Protein AF-K2DQL7-F1 (afdb_monomer)

pLDDT: mean 70.66, std 16.25, range [29.78, 94.75]

Sequence (234 aa):
MKMKMPSIEEETTFYYLHVLKKIKKLLDLGYEEGKPINYAVYLYPQLKDWWIPDAVSEQRILQNFITKGVITEVAERTDFQIGVDAVGKPTSAGVYYYLVINRDKFLNFLTKYKVLAEKHRLSEETGNTLIFHKDGTIVYFSPTGEKHSAKLSLQRNAYKMLDYMVSSDREGIFKFSELGGVLNKPREHAQDSSNERRVRDTIQGIKKALNYSGDDLFVVDKGFGIKCDIHIIR

Foldseek 3Di:
DPDDDDDPVLVLLLLLLLLLVVVVVQVVVPDDAQFWDWDKFWQADDDPDSVDADCSGSVNSVVVCCVVVQKPFDDDKDKDFADADPVGHGPIIIIITGIRGPVVSSVVSNVVSVVVNVVLDDDDPAAFEWEAELQQKIWGQHSSRDTFIARDDCLALLNQLLVCVVVVPDDWFDFLVRSLVSGDADDPPPPDRGSQVSVVVSLVVVCVRRVHDDDQFAFDRGGTGGNGHYDYDD

Structure (mmCIF, N/CA/C/O backbone):
data_AF-K2DQL7-F1
#
_entry.id   AF-K2DQL7-F1
#
loop_
_atom_site.group_PDB
_atom_site.id
_atom_site.type_symbol
_atom_site.label_atom_id
_atom_site.label_alt_id
_atom_site.label_comp_id
_atom_site.label_asym_id
_atom_site.label_entity_id
_atom_site.label_seq_id
_atom_site.pdbx_PDB_ins_code
_atom_site.Cartn_x
_atom_site.Cartn_y
_atom_site.Cartn_z
_atom_site.occupancy
_atom_site.B_iso_or_equiv
_atom_site.auth_seq_id
_atom_site.auth_comp_id
_atom_site.auth_asym_id
_atom_site.auth_atom_id
_atom_site.pdbx_PDB_model_num
ATOM 1 N N . MET A 1 1 ? 15.349 26.295 -0.818 1.00 38.38 1 MET A N 1
ATOM 2 C CA . MET A 1 1 ? 14.929 25.897 0.545 1.00 38.38 1 MET A CA 1
ATOM 3 C C . MET A 1 1 ? 15.491 24.517 0.835 1.00 38.38 1 MET A C 1
ATOM 5 O O . MET A 1 1 ? 15.258 23.624 0.034 1.00 38.38 1 MET A O 1
ATOM 9 N N . LYS A 1 2 ? 16.260 24.336 1.917 1.00 29.78 2 LYS A N 1
ATOM 10 C CA . LYS A 1 2 ? 16.617 22.987 2.383 1.00 29.78 2 LYS A CA 1
ATOM 11 C C . LYS A 1 2 ? 15.352 22.370 2.977 1.00 29.78 2 LYS A C 1
ATOM 13 O O . LYS A 1 2 ? 14.817 22.929 3.931 1.00 29.78 2 LYS A O 1
ATOM 18 N N . MET A 1 3 ? 14.848 21.291 2.379 1.00 40.03 3 MET A N 1
ATOM 19 C CA . MET A 1 3 ? 13.736 20.542 2.963 1.00 40.03 3 MET A CA 1
ATOM 20 C C . MET A 1 3 ? 14.208 19.958 4.293 1.00 40.03 3 MET A C 1
ATOM 22 O O . MET A 1 3 ? 15.273 19.344 4.368 1.00 40.03 3 MET A O 1
ATOM 26 N N . LYS A 1 4 ? 13.450 20.227 5.353 1.00 43.81 4 LYS A N 1
ATOM 27 C CA . LYS A 1 4 ? 13.687 19.651 6.672 1.00 43.81 4 LYS A CA 1
ATOM 28 C C . LYS A 1 4 ? 13.207 18.203 6.607 1.00 43.81 4 LYS A C 1
ATOM 30 O O . LYS A 1 4 ? 12.089 17.976 6.159 1.00 43.81 4 LYS A O 1
ATOM 35 N N . MET A 1 5 ? 14.051 17.247 6.997 1.00 43.38 5 MET A N 1
ATOM 36 C CA . MET A 1 5 ? 13.611 15.854 7.087 1.00 43.38 5 MET A CA 1
ATOM 37 C C . MET A 1 5 ? 12.444 15.756 8.081 1.00 43.38 5 MET A C 1
ATOM 39 O O . MET A 1 5 ? 12.518 16.400 9.138 1.00 43.38 5 MET A O 1
ATOM 43 N N . PRO A 1 6 ? 11.387 14.996 7.749 1.00 53.56 6 PRO A N 1
ATOM 44 C CA . PRO A 1 6 ? 10.260 14.797 8.644 1.00 53.56 6 PRO A CA 1
ATOM 45 C C . PRO A 1 6 ? 10.720 14.111 9.930 1.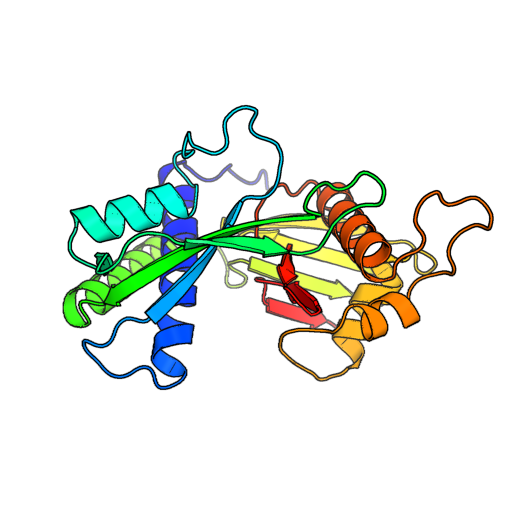00 53.56 6 PRO A C 1
ATOM 47 O O . PRO A 1 6 ? 11.703 13.367 9.961 1.00 53.56 6 PRO A O 1
ATOM 50 N N . SER A 1 7 ? 10.021 14.397 11.023 1.00 65.94 7 SER A N 1
ATOM 51 C CA . SER A 1 7 ? 10.286 13.709 12.292 1.00 65.94 7 SER A CA 1
ATOM 52 C C . SER A 1 7 ? 9.787 12.256 12.248 1.00 65.94 7 SER A C 1
ATOM 54 O O . SER A 1 7 ? 8.855 11.940 11.513 1.00 65.94 7 SER A O 1
ATOM 56 N N . ILE A 1 8 ? 10.339 11.374 13.091 1.00 65.19 8 ILE A N 1
ATOM 57 C CA . ILE A 1 8 ? 9.867 9.978 13.228 1.00 65.19 8 ILE A CA 1
ATOM 58 C C . ILE A 1 8 ? 8.360 9.925 13.557 1.00 65.19 8 ILE A C 1
ATOM 60 O O . ILE A 1 8 ? 7.639 9.040 13.098 1.00 65.19 8 ILE A O 1
ATOM 64 N N . GLU A 1 9 ? 7.862 10.885 14.341 1.00 69.19 9 GLU A N 1
ATOM 65 C CA . GLU A 1 9 ? 6.444 10.994 14.711 1.00 69.19 9 GLU A CA 1
ATOM 66 C C . GLU A 1 9 ? 5.551 11.348 13.510 1.00 69.19 9 GLU A C 1
ATOM 68 O O . GLU A 1 9 ? 4.469 10.783 13.330 1.00 69.19 9 GLU A O 1
ATOM 73 N N . GLU A 1 10 ? 6.031 12.252 12.661 1.00 64.00 10 GLU A N 1
ATOM 74 C CA . GLU A 1 10 ? 5.371 12.657 11.422 1.00 64.00 10 GLU A CA 1
ATOM 75 C C . GLU A 1 10 ? 5.324 11.497 10.422 1.00 64.00 10 GLU A C 1
ATOM 77 O O . GLU A 1 10 ? 4.253 11.151 9.924 1.00 64.00 10 GLU A O 1
ATOM 82 N N . GLU A 1 11 ? 6.451 10.816 10.217 1.00 60.91 11 GLU A N 1
ATOM 83 C CA . GLU A 1 11 ? 6.538 9.624 9.375 1.00 60.91 11 GLU A CA 1
ATOM 84 C C . GLU A 1 11 ? 5.572 8.525 9.849 1.00 60.91 11 GLU A C 1
ATOM 86 O O . GLU A 1 11 ? 4.759 8.009 9.076 1.00 60.91 11 GLU A O 1
ATOM 91 N N . THR A 1 12 ? 5.569 8.243 11.154 1.00 72.00 12 THR A N 1
ATOM 92 C CA . THR A 1 12 ? 4.648 7.277 11.766 1.00 72.00 12 THR A CA 1
ATOM 93 C C . THR A 1 12 ? 3.183 7.665 11.533 1.00 72.00 12 THR A C 1
ATOM 95 O O . THR A 1 12 ? 2.349 6.805 11.250 1.00 72.00 12 THR A O 1
ATOM 98 N N . THR A 1 13 ? 2.844 8.954 11.609 1.00 76.44 13 THR A N 1
ATOM 99 C CA . THR A 1 13 ? 1.469 9.440 11.409 1.00 76.44 13 THR A CA 1
ATOM 100 C C . THR A 1 13 ? 0.943 9.110 10.015 1.00 76.44 13 THR A C 1
ATOM 102 O O . THR A 1 13 ? -0.184 8.618 9.881 1.00 76.44 13 THR A O 1
ATOM 105 N N . PHE A 1 14 ? 1.753 9.328 8.980 1.00 71.00 14 PHE A N 1
ATOM 106 C CA . PHE A 1 14 ? 1.349 9.068 7.601 1.00 71.00 14 PHE A CA 1
ATOM 107 C C . PHE A 1 14 ? 1.198 7.574 7.298 1.00 71.00 14 PHE A C 1
ATOM 109 O O . PHE A 1 14 ? 0.227 7.191 6.639 1.00 71.00 14 PHE A O 1
ATOM 116 N N . TYR A 1 15 ? 2.064 6.714 7.845 1.00 74.44 15 TYR A N 1
ATOM 117 C CA . TYR A 1 15 ? 1.897 5.262 7.723 1.00 74.44 15 TYR A CA 1
ATOM 118 C C . TYR A 1 15 ? 0.609 4.766 8.395 1.00 74.44 15 TYR A C 1
ATOM 120 O O . TYR A 1 15 ? -0.140 3.983 7.808 1.00 74.44 15 TYR A O 1
ATOM 128 N N . TYR A 1 16 ? 0.287 5.267 9.592 1.00 83.50 16 TYR A N 1
ATOM 129 C CA . TYR A 1 16 ? -0.972 4.928 10.266 1.00 83.50 16 TYR A CA 1
ATOM 130 C C . TYR A 1 16 ? -2.178 5.367 9.435 1.00 83.50 16 TYR A C 1
ATOM 132 O O . TYR A 1 16 ? -3.121 4.594 9.250 1.00 83.50 16 TYR A O 1
ATOM 140 N N . LEU A 1 17 ? -2.142 6.587 8.892 1.00 81.44 17 LEU A N 1
ATOM 141 C CA . LEU A 1 17 ? -3.206 7.098 8.036 1.00 81.44 17 LEU A CA 1
ATOM 142 C C . LEU A 1 17 ? -3.368 6.261 6.757 1.00 81.44 17 LEU A C 1
ATOM 144 O O . LEU A 1 17 ? -4.502 6.008 6.350 1.00 81.44 17 LEU A O 1
ATOM 148 N N . HIS A 1 18 ? -2.274 5.797 6.147 1.00 78.69 18 HIS A N 1
ATOM 149 C CA . HIS A 1 18 ? -2.312 4.910 4.982 1.00 78.69 18 HIS A CA 1
ATOM 150 C C . HIS A 1 18 ? -3.061 3.604 5.283 1.00 78.69 18 HIS A C 1
ATOM 152 O O . HIS A 1 18 ? -4.015 3.261 4.579 1.00 78.69 18 HIS A O 1
ATOM 158 N N . VAL A 1 19 ? -2.683 2.898 6.356 1.00 81.88 19 VAL A N 1
ATOM 159 C CA . VAL A 1 19 ? -3.339 1.638 6.750 1.00 81.88 19 VAL A CA 1
ATOM 160 C C . VAL A 1 19 ? -4.822 1.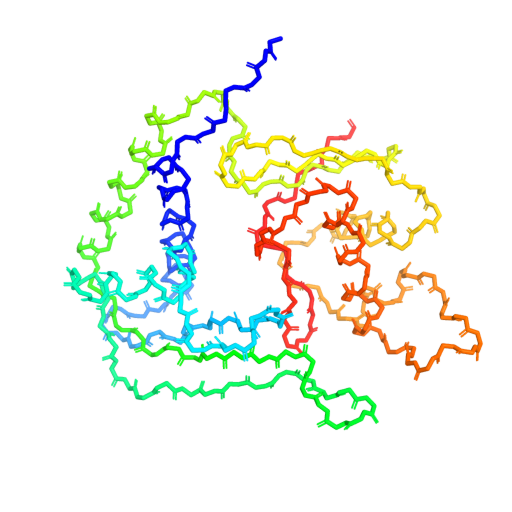873 7.057 1.00 81.88 19 VAL A C 1
ATOM 162 O O . VAL A 1 19 ? -5.681 1.125 6.588 1.00 81.88 19 VAL A O 1
ATOM 165 N N . LEU A 1 20 ? -5.155 2.963 7.760 1.00 85.62 20 LEU A N 1
ATOM 166 C CA . LEU A 1 20 ? -6.545 3.332 8.050 1.00 85.62 20 LEU A CA 1
ATOM 167 C C . LEU A 1 20 ? -7.348 3.627 6.770 1.00 85.62 20 LEU A C 1
ATOM 169 O O . LEU A 1 20 ? -8.489 3.183 6.654 1.00 85.62 20 LEU A O 1
ATOM 173 N N . LYS A 1 21 ? -6.770 4.320 5.778 1.00 82.19 21 LYS A N 1
ATOM 174 C CA . LYS A 1 21 ? -7.410 4.547 4.468 1.00 82.19 21 LYS A CA 1
ATOM 175 C C . LYS A 1 21 ? -7.649 3.231 3.717 1.00 82.19 21 LYS A C 1
ATOM 177 O O . LYS A 1 21 ? -8.732 3.048 3.162 1.00 82.19 21 LYS A O 1
ATOM 182 N N . LYS A 1 22 ? -6.688 2.297 3.738 1.00 81.94 22 LYS A N 1
ATOM 183 C CA . LYS A 1 22 ? -6.832 0.967 3.117 1.00 81.94 22 LYS A CA 1
ATOM 184 C C . LYS A 1 22 ? -7.976 0.170 3.754 1.00 81.94 22 LYS A C 1
ATOM 186 O O . LYS A 1 22 ? -8.812 -0.364 3.029 1.00 81.94 22 LYS A O 1
ATOM 191 N N . ILE A 1 23 ? -8.068 0.152 5.086 1.00 84.69 23 ILE A N 1
ATOM 192 C CA . ILE A 1 23 ? -9.189 -0.475 5.809 1.00 84.69 23 ILE A CA 1
ATOM 193 C C . ILE A 1 23 ? -10.513 0.221 5.466 1.00 84.69 23 ILE A C 1
ATOM 195 O O . ILE A 1 23 ? -11.502 -0.455 5.191 1.00 84.69 23 ILE A O 1
ATOM 199 N N . LYS A 1 24 ? -10.544 1.560 5.412 1.00 85.44 24 LYS A N 1
ATOM 200 C CA . LYS A 1 24 ? -11.759 2.300 5.045 1.00 85.44 24 LYS A CA 1
ATOM 201 C C . LYS A 1 24 ? -12.246 1.940 3.641 1.00 85.44 24 LYS A C 1
ATOM 203 O O . LYS A 1 24 ? -13.434 1.698 3.47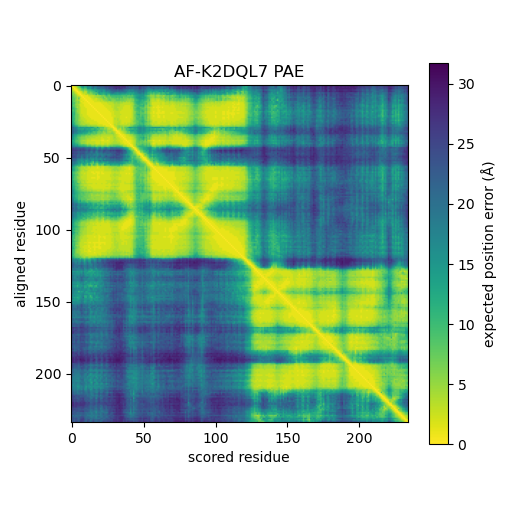5 1.00 85.44 24 LYS A O 1
ATOM 208 N N . LYS A 1 25 ? -11.344 1.839 2.662 1.00 79.56 25 LYS A N 1
ATOM 209 C CA . LYS A 1 25 ? -11.698 1.417 1.301 1.00 79.56 25 LYS A CA 1
ATOM 210 C C . LYS A 1 25 ? -12.345 0.032 1.287 1.00 79.56 25 LYS A C 1
ATOM 212 O O . LYS A 1 25 ? -13.298 -0.167 0.549 1.00 79.56 25 LYS A O 1
ATOM 217 N N . LEU A 1 26 ? -11.859 -0.903 2.108 1.00 77.25 26 LEU A N 1
ATOM 218 C CA . LEU A 1 26 ? -12.509 -2.205 2.260 1.00 77.25 26 LEU A CA 1
ATOM 219 C C . LEU A 1 26 ? -13.918 -2.043 2.836 1.00 77.25 26 LEU A C 1
ATOM 221 O O . LEU A 1 26 ? -14.854 -2.525 2.222 1.00 77.25 26 LEU A O 1
ATOM 225 N N . LEU A 1 27 ? -14.103 -1.300 3.929 1.00 81.19 27 LEU A N 1
ATOM 226 C CA . LEU A 1 27 ? -15.438 -1.058 4.500 1.00 81.19 27 LEU A CA 1
ATOM 227 C C . LEU A 1 27 ? -16.411 -0.410 3.498 1.00 81.19 27 LEU A C 1
ATOM 229 O O . LEU A 1 27 ? -17.574 -0.801 3.428 1.00 81.19 27 LEU A O 1
ATOM 233 N N . ASP A 1 28 ? -15.928 0.532 2.686 1.00 80.06 28 ASP A N 1
ATOM 234 C CA . ASP A 1 28 ? -16.732 1.238 1.680 1.00 80.06 28 ASP A CA 1
ATOM 235 C C . ASP A 1 28 ? -17.153 0.333 0.503 1.00 80.06 28 ASP A C 1
ATOM 237 O O . ASP A 1 28 ? -18.144 0.621 -0.162 1.00 80.06 28 ASP A O 1
ATOM 241 N N . LEU A 1 29 ? -16.467 -0.797 0.278 1.00 77.62 29 LEU A N 1
ATOM 242 C CA . LEU A 1 29 ? -16.848 -1.818 -0.713 1.00 77.62 29 LEU A CA 1
ATOM 243 C C . LEU A 1 29 ? -18.006 -2.725 -0.251 1.00 77.62 29 LEU A C 1
ATOM 245 O O . LEU A 1 29 ? -18.308 -3.715 -0.915 1.00 77.62 29 LEU A O 1
ATOM 249 N N . GLY A 1 30 ? -18.669 -2.393 0.860 1.00 64.19 30 GLY A N 1
ATOM 250 C CA . GLY A 1 30 ? -19.896 -3.063 1.297 1.00 64.19 30 GLY A CA 1
ATOM 251 C C . GLY A 1 30 ? -19.680 -4.224 2.266 1.00 64.19 30 GLY A C 1
ATOM 252 O O . GLY A 1 30 ? -20.529 -5.108 2.350 1.00 64.19 30 GLY A O 1
ATOM 253 N N . TYR A 1 31 ? -18.569 -4.239 3.008 1.00 70.12 31 TYR A N 1
ATOM 254 C CA . TYR A 1 31 ? -18.411 -5.192 4.108 1.00 70.12 31 TYR A CA 1
ATOM 255 C C . TYR A 1 31 ? -19.353 -4.811 5.252 1.00 70.12 31 TYR A C 1
ATOM 257 O O . TYR A 1 31 ? -19.365 -3.670 5.715 1.00 70.12 31 TYR A O 1
ATOM 265 N N . GLU A 1 32 ? -20.154 -5.777 5.694 1.00 72.81 32 GLU A N 1
ATOM 266 C CA . GLU A 1 32 ? -21.117 -5.568 6.771 1.00 72.81 32 GLU A CA 1
ATOM 267 C C . GLU A 1 32 ? -20.425 -5.333 8.116 1.00 72.81 32 GLU A C 1
ATOM 269 O O . GLU A 1 32 ? -19.385 -5.917 8.435 1.00 72.81 32 GLU A O 1
ATOM 274 N N . GLU A 1 33 ? -21.043 -4.486 8.932 1.00 70.62 33 GLU A N 1
ATOM 275 C CA . GLU A 1 33 ? -20.562 -4.181 10.271 1.00 70.62 33 GLU A CA 1
ATOM 276 C C . GLU A 1 33 ? -20.514 -5.438 11.150 1.00 70.62 33 GLU A C 1
ATOM 278 O O . GLU A 1 33 ? -21.408 -6.281 11.119 1.00 70.62 33 GLU A O 1
ATOM 283 N N . GLY A 1 34 ? -19.433 -5.584 11.919 1.00 72.38 34 GLY A N 1
ATOM 284 C CA . GLY A 1 34 ? -19.215 -6.749 12.777 1.00 72.38 34 GLY A CA 1
ATOM 285 C C . GLY A 1 34 ? -18.798 -8.024 12.038 1.00 72.38 34 GLY A C 1
ATOM 286 O O . GLY A 1 34 ? -18.415 -8.989 12.700 1.00 72.38 34 GLY A O 1
ATOM 287 N N . LYS A 1 35 ? -18.807 -8.048 10.696 1.00 85.00 35 LYS A N 1
ATOM 288 C CA . LYS A 1 35 ? -18.295 -9.193 9.936 1.00 85.00 35 LYS A CA 1
ATOM 289 C C . LYS A 1 35 ? -16.775 -9.117 9.757 1.00 85.00 35 LYS A C 1
ATOM 291 O O . LYS A 1 35 ? -16.220 -8.022 9.633 1.00 85.00 35 LYS A O 1
ATOM 296 N N . PRO A 1 36 ? -16.088 -10.272 9.723 1.00 88.25 36 PRO A N 1
ATOM 297 C CA . PRO A 1 36 ? -14.662 -10.307 9.447 1.00 88.25 36 PRO A CA 1
ATOM 298 C C . PRO A 1 36 ? -14.373 -9.828 8.021 1.00 88.25 36 PRO A C 1
ATOM 300 O O . PRO A 1 36 ? -14.998 -10.286 7.063 1.00 88.25 36 PRO A O 1
ATOM 303 N N . ILE A 1 37 ? -13.390 -8.945 7.875 1.00 88.12 37 ILE A N 1
ATOM 304 C CA . ILE A 1 37 ? -12.795 -8.582 6.591 1.00 88.12 37 ILE A CA 1
ATOM 305 C C . ILE A 1 37 ? -11.515 -9.385 6.389 1.00 88.12 37 ILE A C 1
ATOM 307 O O . ILE A 1 37 ? -10.759 -9.612 7.338 1.00 88.12 37 ILE A O 1
ATOM 311 N N . ASN A 1 38 ? -11.259 -9.784 5.145 1.00 85.19 38 ASN A N 1
ATOM 312 C CA . ASN A 1 38 ? -9.994 -10.402 4.786 1.00 85.19 38 ASN A CA 1
ATOM 313 C C . ASN A 1 38 ? -8.990 -9.315 4.381 1.00 85.19 38 ASN A C 1
ATOM 315 O O . ASN A 1 38 ? -9.162 -8.630 3.370 1.00 85.19 38 ASN A O 1
ATOM 319 N N . TYR A 1 39 ? -7.960 -9.130 5.199 1.00 85.00 39 TYR A N 1
ATOM 320 C CA . TYR A 1 39 ? -6.973 -8.077 5.042 1.00 85.00 39 TYR A CA 1
ATOM 321 C C . TYR A 1 39 ? -5.609 -8.669 4.685 1.00 85.00 39 TYR A C 1
ATOM 323 O O . TYR A 1 39 ? -4.932 -9.275 5.513 1.00 85.00 39 TYR A O 1
ATOM 331 N N . ALA A 1 40 ? -5.190 -8.475 3.436 1.00 79.19 40 ALA A N 1
ATOM 332 C CA . ALA A 1 40 ? -3.905 -8.962 2.947 1.00 79.19 40 ALA A CA 1
ATOM 333 C C . ALA A 1 40 ? -2.749 -8.052 3.385 1.00 79.19 40 ALA A C 1
ATOM 335 O O . ALA A 1 40 ? -2.718 -6.866 3.020 1.00 79.19 40 ALA A O 1
ATOM 336 N N . VAL A 1 41 ? -1.767 -8.631 4.078 1.00 77.31 41 VAL A N 1
ATOM 337 C CA . VAL A 1 41 ? -0.445 -8.041 4.310 1.00 77.31 41 VAL A CA 1
ATOM 338 C C . VAL A 1 41 ? 0.574 -8.791 3.464 1.00 77.31 41 VAL A C 1
ATOM 340 O O . VAL A 1 41 ? 0.720 -10.002 3.583 1.00 77.31 41 VAL A O 1
ATOM 343 N N . TYR A 1 42 ? 1.279 -8.079 2.594 1.00 69.75 42 TYR A N 1
ATOM 344 C CA . TYR A 1 42 ? 2.295 -8.676 1.732 1.00 69.75 42 TYR A CA 1
ATOM 345 C C . TYR A 1 42 ? 3.645 -8.669 2.452 1.00 69.75 42 TYR A C 1
ATOM 347 O O . TYR A 1 42 ? 4.052 -7.650 3.003 1.00 69.75 42 TYR A O 1
ATOM 355 N N . LEU A 1 43 ? 4.335 -9.806 2.429 1.00 60.97 43 LEU A N 1
ATOM 356 C CA . LEU A 1 43 ? 5.668 -10.007 2.987 1.00 60.97 43 LEU A CA 1
ATOM 357 C C . LEU A 1 43 ? 6.652 -10.085 1.809 1.00 60.97 43 LEU A C 1
ATOM 359 O O . LEU A 1 43 ? 6.824 -11.145 1.208 1.00 60.97 43 LEU A O 1
ATOM 363 N N . TYR A 1 44 ? 7.246 -8.959 1.403 1.00 50.03 44 TYR A N 1
ATOM 364 C CA . TYR A 1 44 ? 8.212 -8.931 0.290 1.00 50.03 44 TYR A CA 1
ATOM 365 C C . TYR A 1 44 ? 9.673 -8.969 0.798 1.00 50.03 44 TYR A C 1
ATOM 367 O O . TYR A 1 44 ? 9.945 -8.545 1.923 1.00 50.03 44 TYR A O 1
ATOM 375 N N . PRO A 1 45 ? 10.631 -9.524 0.026 1.00 42.34 45 PRO A N 1
ATOM 376 C CA . PRO A 1 45 ? 11.829 -10.146 0.565 1.00 42.34 45 PRO A CA 1
ATOM 377 C C . PRO A 1 45 ? 12.989 -9.153 0.659 1.00 42.34 45 PRO A C 1
ATOM 379 O O . PRO A 1 45 ? 13.563 -8.840 -0.374 1.00 42.34 45 PRO A O 1
ATOM 382 N N . GLN A 1 46 ? 13.366 -8.707 1.866 1.00 40.19 46 GLN A N 1
ATOM 383 C CA . GLN A 1 46 ? 14.745 -8.285 2.225 1.00 40.19 46 GLN A CA 1
ATOM 384 C C . GLN A 1 46 ? 15.060 -8.334 3.738 1.00 40.19 46 GLN A C 1
ATOM 386 O O . GLN A 1 46 ? 16.136 -7.903 4.144 1.00 40.19 46 GLN A O 1
ATOM 391 N N . LEU A 1 47 ? 14.204 -8.904 4.591 1.00 36.03 47 LEU A N 1
ATOM 392 C CA . LEU A 1 47 ? 14.602 -9.219 5.965 1.00 36.03 47 LEU A CA 1
ATOM 393 C C . LEU A 1 47 ? 14.927 -10.705 6.062 1.00 36.03 47 LEU A C 1
ATOM 395 O O . LEU A 1 47 ? 14.132 -11.555 5.669 1.00 36.03 47 LEU A O 1
ATOM 399 N N . LYS A 1 48 ? 16.123 -11.000 6.581 1.00 39.19 48 LYS A N 1
ATOM 400 C CA . LYS A 1 48 ? 16.616 -12.362 6.842 1.00 39.19 48 LYS A CA 1
ATOM 401 C C . LYS A 1 48 ? 15.653 -13.146 7.753 1.00 39.19 48 LYS A C 1
ATOM 403 O O . LYS A 1 48 ? 15.593 -14.362 7.638 1.00 39.19 48 LYS A O 1
ATOM 408 N N . ASP A 1 49 ? 14.857 -12.417 8.545 1.00 45.69 49 ASP A N 1
ATOM 409 C CA . ASP A 1 49 ? 13.795 -12.907 9.420 1.00 45.69 49 ASP A CA 1
ATOM 410 C C . ASP A 1 49 ? 12.487 -12.113 9.206 1.00 45.69 49 ASP A C 1
ATOM 412 O O . ASP A 1 49 ? 12.192 -11.132 9.885 1.00 45.69 49 ASP A O 1
ATOM 416 N N . TRP A 1 50 ? 11.674 -12.577 8.259 1.00 46.72 50 TRP A N 1
ATOM 417 C CA . TRP A 1 50 ? 10.277 -12.197 7.970 1.00 46.72 50 TRP A CA 1
ATOM 418 C C . TRP A 1 50 ? 9.299 -12.053 9.159 1.00 46.72 50 TRP A C 1
ATOM 420 O O . TRP A 1 50 ? 8.223 -11.482 8.985 1.00 46.72 50 TRP A O 1
ATOM 430 N N . TRP A 1 51 ? 9.653 -12.527 10.358 1.00 45.03 51 TRP A N 1
ATOM 431 C CA . TRP A 1 51 ? 8.818 -12.450 11.565 1.00 45.03 51 TRP A CA 1
ATOM 432 C C . TRP A 1 51 ? 9.149 -11.267 12.480 1.00 45.03 51 TRP A C 1
ATOM 434 O O . TRP A 1 51 ? 8.485 -11.105 13.502 1.00 45.03 51 TRP A O 1
ATOM 444 N N . ILE A 1 52 ? 10.155 -10.449 12.149 1.00 45.09 52 ILE A N 1
ATOM 445 C CA . ILE A 1 52 ? 10.555 -9.288 12.954 1.00 45.09 52 ILE A CA 1
ATOM 446 C C . ILE A 1 52 ? 9.918 -8.026 12.349 1.00 45.09 52 ILE A C 1
ATOM 448 O O . ILE A 1 52 ? 10.389 -7.542 11.319 1.00 45.09 52 ILE A O 1
ATOM 452 N N . PRO A 1 53 ? 8.844 -7.473 12.945 1.00 47.34 53 PRO A N 1
ATOM 453 C CA . PRO A 1 53 ? 8.165 -6.304 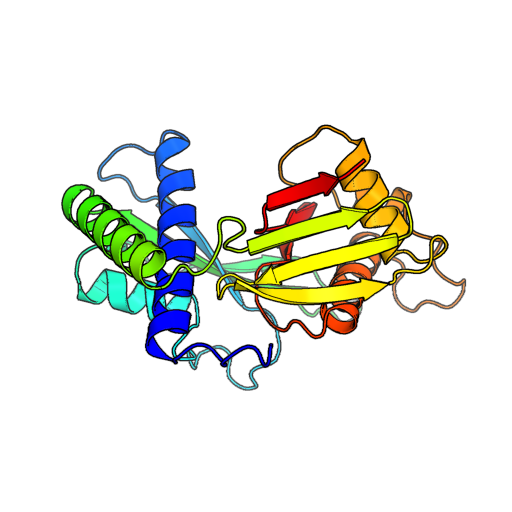12.403 1.00 47.34 53 PRO A CA 1
ATOM 454 C C . PRO A 1 53 ? 8.987 -5.045 12.698 1.00 47.34 53 PRO A C 1
ATOM 456 O O . PRO A 1 53 ? 9.229 -4.732 13.866 1.00 47.34 53 PRO A O 1
ATOM 459 N N . ASP A 1 54 ? 9.364 -4.296 11.661 1.00 52.22 54 ASP A N 1
ATOM 460 C CA . ASP A 1 54 ? 9.886 -2.933 11.814 1.00 52.22 54 ASP A CA 1
ATOM 461 C C . ASP A 1 54 ? 8.795 -1.998 12.385 1.00 52.22 54 ASP A C 1
ATOM 463 O O . ASP A 1 54 ? 7.596 -2.281 12.270 1.00 52.22 54 ASP A O 1
ATOM 467 N N . ALA A 1 55 ? 9.185 -0.886 13.012 1.00 49.38 55 ALA A N 1
ATOM 468 C CA . ALA A 1 55 ? 8.292 0.051 13.696 1.00 49.38 55 ALA A CA 1
ATOM 469 C C . ALA A 1 55 ? 7.164 0.588 12.793 1.00 49.38 55 ALA A C 1
ATOM 471 O O . ALA A 1 55 ? 6.055 0.823 13.279 1.00 49.38 55 ALA A O 1
ATOM 472 N N . VAL A 1 56 ? 7.440 0.726 11.491 1.00 55.06 56 VAL A N 1
ATOM 473 C CA . VAL A 1 56 ? 6.511 1.218 10.457 1.00 55.06 56 VAL A CA 1
ATOM 474 C C . VAL A 1 56 ? 5.916 0.111 9.580 1.00 55.06 56 VAL A C 1
ATOM 476 O O . VAL A 1 56 ? 5.136 0.396 8.676 1.00 55.06 56 VAL A O 1
ATOM 479 N N . SER A 1 57 ? 6.234 -1.158 9.854 1.00 72.25 57 SER A N 1
ATOM 480 C CA . SER A 1 57 ? 5.657 -2.280 9.109 1.00 72.25 57 SER A CA 1
ATOM 481 C C . SER A 1 57 ? 4.138 -2.349 9.289 1.00 72.25 57 SER A C 1
ATOM 483 O O . SER A 1 57 ? 3.602 -2.098 10.375 1.00 72.25 57 SER A O 1
ATOM 485 N N . GLU A 1 58 ? 3.429 -2.745 8.230 1.00 78.06 58 GLU A N 1
ATOM 486 C CA . GLU A 1 58 ? 1.968 -2.876 8.245 1.00 78.06 58 GLU A CA 1
ATOM 487 C C . GLU A 1 58 ? 1.516 -3.827 9.376 1.00 78.06 58 GLU A C 1
ATOM 489 O O . GLU A 1 58 ? 0.555 -3.539 10.087 1.00 78.06 58 GLU A O 1
ATOM 494 N N . GLN A 1 59 ? 2.289 -4.885 9.652 1.00 80.81 59 GLN A N 1
ATOM 495 C CA . GLN A 1 59 ? 2.087 -5.820 10.764 1.00 80.81 59 GLN A CA 1
ATOM 496 C C . GLN A 1 59 ? 2.144 -5.128 12.132 1.00 80.81 59 GLN A C 1
ATOM 498 O O . GLN A 1 59 ? 1.290 -5.374 12.986 1.00 80.81 59 GLN A O 1
ATOM 503 N N . ARG A 1 60 ? 3.136 -4.256 12.368 1.00 80.62 60 ARG A N 1
ATOM 504 C CA . ARG A 1 60 ? 3.288 -3.537 13.644 1.00 80.62 60 ARG A CA 1
ATOM 505 C C . ARG A 1 60 ? 2.151 -2.543 13.862 1.00 80.62 60 ARG A C 1
ATOM 507 O O . ARG A 1 60 ? 1.650 -2.420 14.981 1.00 80.62 60 ARG A O 1
ATOM 514 N N . ILE A 1 61 ? 1.730 -1.864 12.797 1.00 86.00 61 ILE A N 1
ATOM 515 C CA . ILE A 1 61 ? 0.608 -0.920 12.827 1.00 86.00 61 ILE A CA 1
ATOM 516 C C . ILE A 1 61 ? -0.694 -1.658 13.146 1.00 86.00 61 ILE A C 1
ATOM 518 O O . ILE A 1 61 ? -1.418 -1.253 14.058 1.00 86.00 61 ILE A O 1
ATOM 522 N N . LEU A 1 62 ? -0.958 -2.783 12.472 1.00 88.94 62 LEU A N 1
ATOM 523 C CA . LEU A 1 62 ? -2.114 -3.631 12.770 1.00 88.94 62 LEU A CA 1
ATOM 524 C C . LEU A 1 62 ? -2.078 -4.141 14.213 1.00 88.94 62 LEU A C 1
ATOM 526 O O . LEU A 1 62 ? -3.088 -4.062 14.907 1.00 88.94 62 LEU A O 1
ATOM 530 N N . GLN A 1 63 ? -0.918 -4.575 14.715 1.00 88.38 63 GLN A N 1
ATOM 531 C CA . GLN A 1 63 ? -0.785 -4.990 16.112 1.00 88.38 63 GLN A CA 1
ATOM 532 C C . GLN A 1 63 ? -1.123 -3.852 17.086 1.00 88.38 63 GLN A C 1
ATOM 534 O O . GLN A 1 63 ? -1.764 -4.093 18.108 1.00 88.38 63 GLN A O 1
ATOM 539 N N . ASN A 1 64 ? -0.746 -2.606 16.779 1.00 90.25 64 ASN A N 1
ATOM 540 C CA . ASN A 1 64 ? -1.155 -1.456 17.587 1.00 90.25 64 ASN A CA 1
ATOM 541 C C . ASN A 1 64 ? -2.678 -1.262 17.540 1.00 90.25 64 ASN A C 1
ATOM 543 O O . ASN A 1 64 ? -3.310 -1.107 18.584 1.00 90.25 64 ASN A O 1
ATOM 547 N N . PHE A 1 65 ? -3.293 -1.349 16.359 1.00 94.44 65 PHE A N 1
ATOM 548 C CA . PHE A 1 65 ? -4.750 -1.280 16.230 1.00 94.44 65 PHE A CA 1
ATOM 549 C C . PHE A 1 65 ? -5.464 -2.375 17.029 1.00 94.44 65 PHE A C 1
ATOM 551 O O . PHE A 1 65 ? -6.470 -2.071 17.674 1.00 94.44 65 PHE A O 1
ATOM 558 N N . ILE A 1 66 ? -4.921 -3.598 17.063 1.00 92.88 66 ILE A N 1
ATOM 559 C CA . ILE A 1 66 ? -5.420 -4.699 17.902 1.00 92.88 66 ILE A CA 1
ATOM 560 C C . ILE A 1 66 ? -5.320 -4.320 19.383 1.00 92.88 66 ILE A C 1
ATOM 562 O O . ILE A 1 66 ? -6.323 -4.323 20.092 1.00 92.88 66 ILE A O 1
ATOM 566 N N . THR A 1 67 ? -4.140 -3.902 19.848 1.00 93.56 67 THR A N 1
ATOM 567 C CA . THR A 1 67 ? -3.910 -3.515 21.252 1.00 93.56 67 THR A CA 1
ATOM 568 C C . THR A 1 67 ? -4.797 -2.346 21.696 1.00 93.56 67 THR A C 1
ATOM 570 O O . THR A 1 67 ? -5.184 -2.254 22.859 1.00 93.56 67 THR A O 1
ATOM 573 N N . LYS A 1 68 ? -5.149 -1.435 20.783 1.00 93.44 68 LYS A N 1
ATOM 574 C CA . LYS A 1 68 ? -6.055 -0.302 21.047 1.00 93.44 68 LYS A CA 1
ATOM 575 C C . LYS A 1 68 ? -7.539 -0.669 20.896 1.00 93.44 68 LYS A C 1
ATOM 577 O O . LYS A 1 68 ? -8.414 0.152 21.187 1.00 93.44 68 LYS A O 1
ATOM 582 N N . GLY A 1 69 ? -7.837 -1.894 20.466 1.00 94.31 69 GLY A N 1
ATOM 583 C CA . GLY A 1 69 ? -9.186 -2.394 20.217 1.00 94.31 69 GLY A CA 1
ATOM 584 C C . GLY A 1 69 ? -9.890 -1.697 19.055 1.00 94.31 69 GLY A C 1
ATOM 585 O O . GLY A 1 69 ? -11.114 -1.625 19.052 1.00 94.31 69 GLY A O 1
ATOM 586 N N . VAL A 1 70 ? -9.131 -1.123 18.117 1.00 94.69 70 VAL A N 1
ATOM 587 C CA . VAL A 1 70 ? -9.652 -0.564 16.858 1.00 94.69 70 VAL A CA 1
ATOM 588 C C . VAL A 1 70 ? -10.072 -1.694 15.921 1.00 94.69 70 VAL A C 1
ATOM 590 O O . VAL A 1 70 ? -11.074 -1.584 15.218 1.00 94.69 70 VAL A O 1
ATOM 593 N N . ILE A 1 71 ? -9.315 -2.789 15.946 1.00 94.75 71 ILE A N 1
ATOM 594 C CA . ILE A 1 71 ? -9.594 -4.019 15.210 1.00 94.75 71 ILE A CA 1
ATOM 595 C C . ILE A 1 71 ? -9.475 -5.215 16.155 1.00 94.75 71 ILE A C 1
ATOM 597 O O . ILE A 1 71 ? -8.800 -5.142 17.184 1.00 94.75 71 ILE A O 1
ATOM 601 N N . THR A 1 72 ? -10.110 -6.320 15.795 1.00 94.62 72 THR A N 1
ATOM 602 C CA . THR A 1 72 ? -10.016 -7.602 16.492 1.00 94.62 72 THR A CA 1
ATOM 603 C C . THR A 1 72 ? -9.670 -8.678 15.481 1.00 94.62 72 THR A C 1
ATOM 605 O O . THR A 1 72 ? -10.329 -8.792 14.452 1.00 94.62 72 THR A O 1
ATOM 608 N N . GLU A 1 73 ? -8.632 -9.455 15.764 1.00 93.50 73 GLU A N 1
ATOM 609 C CA . GLU A 1 73 ? -8.287 -10.639 14.982 1.00 93.50 73 GLU A CA 1
ATOM 610 C C . GLU A 1 73 ? -9.180 -11.798 15.437 1.00 93.50 73 GLU A C 1
ATOM 612 O O . GLU A 1 73 ? -9.259 -12.080 16.633 1.00 93.50 73 GLU A O 1
ATOM 617 N N . VAL A 1 74 ? -9.914 -12.409 14.506 1.00 91.56 74 VAL A N 1
ATOM 618 C CA . VAL A 1 74 ? -10.980 -13.381 14.831 1.00 91.56 74 VAL A CA 1
ATOM 619 C C . VAL A 1 74 ? -10.732 -14.787 14.299 1.00 91.56 74 VAL A C 1
ATOM 621 O O . VAL A 1 74 ? -11.516 -15.692 14.573 1.00 91.56 74 VAL A O 1
ATOM 624 N N . ALA A 1 75 ? -9.658 -14.982 13.544 1.00 90.06 75 ALA A N 1
ATOM 625 C CA . ALA A 1 75 ? -9.230 -16.290 13.079 1.00 90.06 75 ALA A CA 1
ATOM 626 C C . ALA A 1 75 ? -7.709 -16.321 12.957 1.00 90.06 75 ALA A C 1
ATOM 628 O O . ALA A 1 75 ? -7.058 -15.273 12.930 1.00 90.06 75 ALA A O 1
ATOM 629 N N . GLU A 1 76 ? -7.165 -17.531 12.871 1.00 86.50 76 GLU A N 1
ATOM 630 C CA . GLU A 1 76 ? -5.747 -17.717 12.607 1.00 86.50 76 GLU A CA 1
ATOM 631 C C . GLU A 1 76 ? -5.354 -17.110 11.262 1.00 86.50 76 GLU A C 1
ATOM 633 O O . GLU A 1 76 ? -6.093 -17.134 10.273 1.00 86.50 76 GLU A O 1
ATOM 638 N N . ARG A 1 77 ? -4.146 -16.561 11.252 1.00 87.31 77 ARG A N 1
ATOM 639 C CA . ARG A 1 77 ? -3.503 -16.025 10.064 1.00 87.31 77 ARG A CA 1
ATOM 640 C C . ARG A 1 77 ? -3.295 -17.135 9.055 1.00 87.31 77 ARG A C 1
ATOM 642 O O . ARG A 1 77 ? -2.773 -18.192 9.395 1.00 87.31 77 ARG A O 1
ATOM 649 N N . THR A 1 78 ? -3.650 -16.868 7.807 1.00 81.94 78 THR A N 1
ATOM 650 C CA . THR A 1 78 ? -3.370 -17.800 6.715 1.00 81.94 78 THR A CA 1
ATOM 651 C C . THR A 1 78 ? -2.324 -17.204 5.801 1.00 81.94 78 THR A C 1
ATOM 653 O O . THR A 1 78 ? -2.542 -16.139 5.214 1.00 81.94 78 THR A O 1
ATOM 656 N N . ASP A 1 79 ? -1.205 -17.904 5.670 1.00 79.25 79 ASP A N 1
ATOM 657 C CA . ASP A 1 79 ? -0.167 -17.544 4.720 1.00 79.25 79 ASP A CA 1
ATOM 658 C C . ASP A 1 79 ? -0.709 -17.642 3.296 1.00 79.25 79 ASP A C 1
ATOM 660 O O . ASP A 1 79 ? -1.522 -18.507 2.959 1.00 79.25 79 ASP A O 1
ATOM 664 N N . PHE A 1 80 ? -0.226 -16.756 2.439 1.00 69.44 80 PHE A N 1
ATOM 665 C CA . PHE A 1 80 ? -0.433 -16.865 1.012 1.00 69.44 80 PHE A CA 1
ATOM 666 C C . PHE A 1 80 ? 0.890 -16.714 0.284 1.00 69.44 80 PHE A C 1
ATOM 668 O O . PHE A 1 80 ? 1.772 -15.944 0.666 1.00 69.44 80 PHE A O 1
ATOM 675 N N . GLN A 1 81 ? 1.013 -17.468 -0.796 1.00 67.75 81 GLN A N 1
ATOM 676 C CA . GLN A 1 81 ? 2.119 -17.377 -1.726 1.00 67.75 81 GLN A CA 1
ATOM 677 C C . GLN A 1 81 ? 1.543 -17.021 -3.085 1.00 67.75 81 GLN A C 1
ATOM 679 O O . GLN A 1 81 ? 0.498 -17.535 -3.479 1.00 67.75 81 GLN A O 1
ATOM 684 N N . ILE A 1 82 ? 2.215 -16.114 -3.778 1.00 55.66 82 ILE A N 1
ATOM 685 C CA . ILE A 1 82 ? 1.844 -15.701 -5.127 1.00 55.66 82 ILE A CA 1
ATOM 686 C C . ILE A 1 82 ? 3.007 -16.066 -6.023 1.00 55.66 82 ILE A C 1
ATOM 688 O O . ILE A 1 82 ? 4.138 -15.671 -5.737 1.00 55.66 82 ILE A O 1
ATOM 692 N N . GLY A 1 83 ? 2.696 -16.792 -7.097 1.00 55.06 83 GLY A N 1
ATOM 693 C CA . GLY A 1 83 ? 3.648 -17.204 -8.123 1.00 55.06 83 GLY A CA 1
ATOM 694 C C . GLY A 1 83 ? 4.744 -18.142 -7.614 1.00 55.06 83 GLY A C 1
ATOM 695 O O . GLY A 1 83 ? 4.954 -18.305 -6.416 1.00 55.06 83 GLY A O 1
ATOM 696 N N . VAL A 1 84 ? 5.461 -18.762 -8.548 1.00 58.12 84 VAL A N 1
ATOM 697 C CA . VAL A 1 84 ? 6.643 -19.587 -8.273 1.00 58.12 84 VAL A CA 1
ATOM 698 C C . VAL A 1 84 ? 7.686 -19.274 -9.348 1.00 58.12 84 VAL A C 1
ATOM 700 O O . VAL A 1 84 ? 7.350 -19.225 -10.530 1.00 58.12 84 VAL A O 1
ATOM 703 N N . ASP A 1 85 ? 8.925 -18.999 -8.947 1.00 58.12 85 ASP A N 1
ATOM 704 C CA . ASP A 1 85 ? 10.045 -18.753 -9.850 1.00 58.12 85 ASP A CA 1
ATOM 705 C C . ASP A 1 85 ? 10.552 -20.056 -10.492 1.00 58.12 85 ASP A C 1
ATOM 707 O O . ASP A 1 85 ? 10.154 -21.165 -10.127 1.00 58.12 85 ASP A O 1
ATOM 711 N N . ALA A 1 86 ? 11.462 -19.932 -11.460 1.00 48.66 86 ALA A N 1
ATOM 712 C CA . ALA A 1 86 ? 12.033 -21.072 -12.183 1.00 48.66 86 ALA A CA 1
ATOM 713 C C . ALA A 1 86 ? 12.767 -22.094 -11.285 1.00 48.66 86 ALA A C 1
ATOM 715 O O . ALA A 1 86 ? 13.107 -23.181 -11.748 1.00 48.66 86 ALA A O 1
ATOM 716 N N . VAL A 1 87 ? 13.027 -21.752 -10.020 1.00 65.19 87 VAL A N 1
ATOM 717 C CA . VAL A 1 87 ? 13.735 -22.573 -9.030 1.00 65.19 87 VAL A CA 1
ATOM 718 C C . VAL A 1 87 ? 12.789 -23.109 -7.947 1.00 65.19 87 VAL A C 1
ATOM 720 O O . VAL A 1 87 ? 13.248 -23.679 -6.957 1.00 65.19 87 VAL A O 1
ATOM 723 N N . GLY A 1 88 ? 11.474 -22.944 -8.123 1.00 57.38 88 GLY A N 1
ATOM 724 C CA . GLY A 1 88 ? 10.466 -23.452 -7.198 1.00 57.38 88 GLY A CA 1
ATOM 725 C C . GLY A 1 88 ? 10.204 -22.553 -5.985 1.00 57.38 88 GLY A C 1
ATOM 726 O O . GLY A 1 88 ? 9.575 -23.012 -5.034 1.00 57.38 88 GLY A O 1
ATOM 727 N N . LYS A 1 89 ? 10.677 -21.298 -5.972 1.00 55.78 89 LYS A N 1
ATOM 728 C CA . LYS A 1 89 ? 10.476 -20.371 -4.844 1.00 55.78 89 LYS A CA 1
ATOM 729 C C . LYS A 1 89 ? 9.328 -19.397 -5.106 1.00 55.78 89 LYS A C 1
ATOM 731 O O . LYS A 1 89 ? 9.195 -18.918 -6.226 1.00 55.78 89 LYS A O 1
ATOM 736 N N . PRO A 1 90 ? 8.522 -19.040 -4.095 1.00 54.00 90 PRO A N 1
ATOM 737 C CA . PRO A 1 90 ? 7.419 -18.107 -4.288 1.00 54.00 90 PRO A CA 1
ATOM 738 C C . PRO A 1 90 ? 7.904 -16.710 -4.705 1.00 54.00 90 PRO A C 1
ATOM 740 O O . PRO A 1 90 ? 8.870 -16.191 -4.141 1.00 54.00 90 PRO A O 1
ATOM 743 N N . THR A 1 91 ? 7.229 -16.081 -5.678 1.00 53.41 91 THR A N 1
ATOM 744 C CA . THR A 1 91 ? 7.595 -14.730 -6.159 1.00 53.41 91 THR A CA 1
ATOM 745 C C . THR A 1 91 ? 7.083 -13.629 -5.232 1.00 53.41 91 THR A C 1
ATOM 747 O O . THR A 1 91 ? 7.608 -12.516 -5.245 1.00 53.41 91 THR A O 1
ATOM 750 N N . SER A 1 92 ? 6.079 -13.922 -4.407 1.00 57.09 92 SER A N 1
ATOM 751 C CA . SER A 1 92 ? 5.650 -13.135 -3.251 1.00 57.09 92 SER A CA 1
ATOM 752 C C . SER A 1 92 ? 5.165 -14.068 -2.160 1.00 57.09 92 SER A C 1
ATOM 754 O O . SER A 1 92 ? 4.561 -15.100 -2.446 1.00 57.09 92 SER A O 1
ATOM 756 N N . ALA A 1 93 ? 5.310 -13.636 -0.917 1.00 64.75 93 ALA A N 1
ATOM 757 C CA . ALA A 1 93 ? 4.576 -14.208 0.194 1.00 64.75 93 ALA A CA 1
ATOM 758 C C . ALA A 1 93 ? 3.755 -13.118 0.883 1.00 64.75 93 ALA A C 1
ATOM 760 O O . ALA A 1 93 ? 3.912 -11.921 0.614 1.00 64.75 93 ALA A O 1
ATOM 761 N N . GLY A 1 94 ? 2.855 -13.536 1.751 1.00 73.56 94 GLY A N 1
ATOM 762 C CA . GLY A 1 94 ? 2.030 -12.657 2.546 1.00 73.56 94 GLY A CA 1
ATOM 763 C C . GLY A 1 94 ? 1.226 -13.429 3.572 1.00 73.56 94 GLY A C 1
ATOM 764 O O . GLY A 1 94 ? 1.288 -14.654 3.637 1.00 73.56 94 GLY A O 1
ATOM 765 N N . VAL A 1 95 ? 0.476 -12.687 4.372 1.00 79.50 95 VAL A N 1
ATOM 766 C CA . VAL A 1 95 ? -0.390 -13.215 5.416 1.00 79.50 95 VAL A CA 1
ATOM 767 C C . VAL A 1 95 ? -1.735 -12.516 5.326 1.00 79.50 95 VAL A C 1
ATOM 769 O O . VAL A 1 95 ? -1.817 -11.285 5.259 1.00 79.50 95 VAL A O 1
ATOM 772 N N . TYR A 1 96 ? -2.799 -13.304 5.319 1.00 81.75 96 TYR A N 1
ATOM 773 C CA . TYR A 1 96 ? -4.152 -12.804 5.479 1.00 81.75 96 TYR A CA 1
ATOM 774 C C . TYR A 1 96 ? -4.491 -12.679 6.961 1.00 81.75 96 TYR A C 1
ATOM 776 O O . TYR A 1 96 ? -4.339 -13.626 7.734 1.00 81.75 96 TYR A O 1
ATOM 784 N N . TYR A 1 97 ? -4.979 -11.499 7.330 1.00 90.25 97 TYR A N 1
ATOM 785 C CA . TYR A 1 97 ? -5.577 -11.220 8.624 1.00 90.25 97 TYR A CA 1
ATOM 786 C C . TYR A 1 97 ? -7.097 -11.242 8.489 1.00 90.25 97 TYR A C 1
ATOM 788 O O . TYR A 1 97 ? -7.655 -10.587 7.608 1.00 90.25 97 TYR A O 1
ATOM 796 N N . TYR A 1 98 ? -7.768 -11.929 9.408 1.00 90.62 98 TYR A N 1
ATOM 797 C CA . TYR A 1 98 ? -9.224 -11.920 9.514 1.00 90.62 98 TYR A CA 1
ATOM 798 C C . TYR A 1 98 ? -9.620 -10.946 10.615 1.00 90.62 98 TYR A C 1
ATOM 800 O O . TYR A 1 98 ? -9.443 -11.230 11.801 1.00 90.62 98 TYR A O 1
ATOM 808 N N . LEU A 1 99 ? -10.095 -9.768 10.214 1.00 93.06 99 LEU A N 1
ATOM 809 C CA . LEU A 1 99 ? -10.258 -8.624 11.107 1.00 93.06 99 LEU A CA 1
ATOM 810 C C . LEU A 1 99 ? -11.729 -8.246 11.258 1.00 93.06 99 LEU A C 1
ATOM 812 O O . LEU A 1 99 ? -12.396 -7.967 10.271 1.00 93.06 99 LEU A O 1
ATOM 816 N N . VAL A 1 100 ? -12.222 -8.135 12.485 1.00 93.94 100 VAL A N 1
ATOM 817 C CA . VAL A 1 100 ? -13.462 -7.407 12.782 1.00 93.94 100 VAL A CA 1
ATOM 818 C C . VAL A 1 100 ? -13.093 -5.985 13.181 1.00 93.94 100 VAL A C 1
ATOM 820 O O . VAL A 1 100 ? -12.215 -5.770 14.017 1.00 93.94 100 VAL A O 1
ATOM 823 N N . ILE A 1 101 ? -13.742 -4.998 12.567 1.00 93.12 101 ILE A N 1
ATOM 824 C CA . ILE A 1 101 ? -13.442 -3.585 12.803 1.00 93.12 101 ILE A CA 1
ATOM 825 C C . ILE A 1 101 ? -14.419 -3.020 13.831 1.00 93.12 101 ILE A C 1
ATOM 827 O O . ILE A 1 101 ? -15.632 -3.068 13.630 1.00 93.12 101 ILE A O 1
ATOM 831 N N . ASN A 1 102 ? -13.901 -2.434 14.912 1.00 92.38 102 ASN A N 1
ATOM 832 C CA . ASN A 1 102 ? -14.719 -1.632 15.815 1.00 92.38 102 ASN A CA 1
ATOM 833 C C . ASN A 1 102 ? -14.948 -0.263 15.164 1.00 92.38 102 ASN A C 1
ATOM 835 O O . ASN A 1 102 ? -14.044 0.576 15.141 1.00 92.38 102 ASN A O 1
ATOM 839 N N . ARG A 1 103 ? -16.142 -0.053 14.604 1.00 89.19 103 ARG A N 1
ATOM 840 C CA . ARG A 1 103 ? -16.444 1.097 13.744 1.00 89.19 103 ARG A CA 1
ATOM 841 C C . ARG A 1 103 ? -16.199 2.440 14.428 1.00 89.19 103 ARG A C 1
ATOM 843 O O . ARG A 1 103 ? -15.506 3.283 13.861 1.00 89.19 103 ARG A O 1
ATOM 850 N N . ASP A 1 104 ? -16.684 2.618 15.651 1.00 90.69 104 ASP A N 1
ATOM 851 C CA . ASP A 1 104 ? -16.549 3.882 16.380 1.00 90.69 104 ASP A CA 1
ATOM 852 C C . ASP A 1 104 ? -15.087 4.203 16.691 1.00 90.69 104 ASP A C 1
ATOM 854 O O . ASP A 1 104 ? -14.594 5.300 16.409 1.00 90.69 104 ASP A O 1
ATOM 858 N N . LYS A 1 105 ? -14.340 3.224 17.218 1.00 93.25 105 LYS A N 1
ATOM 859 C CA . LYS A 1 105 ? -12.908 3.399 17.494 1.00 93.25 105 LYS A CA 1
ATOM 860 C C . LYS A 1 105 ? -12.112 3.628 16.217 1.00 93.25 105 LYS A C 1
ATOM 862 O O . LYS A 1 105 ? -11.198 4.452 16.220 1.00 93.25 105 LYS A O 1
ATOM 867 N N . PHE A 1 106 ? -12.463 2.939 15.136 1.00 94.06 106 PHE A N 1
ATOM 868 C CA . PHE A 1 106 ? -11.844 3.110 13.829 1.00 94.06 106 PHE A CA 1
ATOM 869 C C . PHE A 1 106 ? -12.055 4.517 13.273 1.00 94.06 106 PHE A C 1
ATOM 871 O O . PHE A 1 106 ? -11.083 5.162 12.885 1.00 94.06 106 PHE A O 1
ATOM 878 N N . LEU A 1 107 ? -13.287 5.030 13.282 1.00 92.12 107 LEU A N 1
ATOM 879 C CA . LEU A 1 107 ? -13.585 6.382 12.809 1.00 92.12 107 LEU A CA 1
ATOM 880 C C . LEU A 1 107 ? -12.892 7.450 13.664 1.00 92.12 107 LEU A C 1
ATOM 882 O O . LEU A 1 107 ? -12.358 8.421 13.118 1.00 92.12 107 LEU A O 1
ATOM 886 N N . ASN A 1 108 ? -12.813 7.239 14.980 1.00 93.44 108 ASN A N 1
ATOM 887 C CA . ASN A 1 108 ? -12.065 8.109 15.886 1.00 93.44 108 ASN A CA 1
ATOM 888 C C . ASN A 1 108 ? -10.559 8.093 15.585 1.00 93.44 108 ASN A C 1
ATOM 890 O O . ASN A 1 108 ? -9.938 9.152 15.498 1.00 93.44 108 ASN A O 1
ATOM 894 N N . PHE A 1 109 ? -9.968 6.913 15.368 1.00 93.69 109 PHE A N 1
ATOM 895 C CA . PHE A 1 109 ? -8.564 6.787 14.964 1.00 93.69 109 PHE A CA 1
ATOM 896 C C . PHE A 1 109 ? -8.307 7.452 13.614 1.00 93.69 109 PHE A C 1
ATOM 898 O O . PHE A 1 109 ? -7.380 8.249 13.492 1.00 93.69 109 PHE A O 1
ATOM 905 N N . LEU A 1 110 ? -9.147 7.182 12.617 1.00 91.88 110 LEU A N 1
ATOM 906 C CA . LEU A 1 110 ? -9.042 7.792 11.298 1.00 91.88 110 LEU A CA 1
ATOM 907 C C . LEU A 1 110 ? -9.086 9.318 11.390 1.00 91.88 110 LEU A C 1
ATOM 909 O O . LEU A 1 110 ? -8.243 9.989 10.804 1.00 91.88 110 LEU A O 1
ATOM 913 N N . THR A 1 111 ? -10.031 9.864 12.153 1.00 91.06 111 THR A N 1
ATOM 914 C CA . THR A 1 111 ? -10.156 11.312 12.359 1.00 91.06 111 THR A CA 1
ATOM 915 C C . THR A 1 111 ? -8.928 11.880 13.063 1.00 91.06 111 THR A C 1
ATOM 917 O O . THR A 1 111 ? -8.351 12.855 12.588 1.00 91.06 111 THR A O 1
ATOM 920 N N . LYS A 1 112 ? -8.461 11.232 14.137 1.00 91.31 112 LYS A N 1
ATOM 921 C CA . LYS A 1 112 ? -7.247 11.634 14.858 1.00 91.31 112 LYS A CA 1
ATOM 922 C C . LYS A 1 112 ? -6.036 11.710 13.927 1.00 91.31 112 LYS A C 1
ATOM 924 O O . LYS A 1 112 ? -5.354 12.729 13.905 1.00 91.31 112 LYS A O 1
ATOM 929 N N . TYR A 1 113 ? -5.768 10.654 13.161 1.00 87.50 113 TYR A N 1
ATOM 930 C CA . TYR A 1 113 ? -4.606 10.608 12.272 1.00 87.50 113 TYR A CA 1
ATOM 931 C C . TYR A 1 113 ? -4.752 11.537 11.061 1.00 87.50 113 TYR A C 1
ATOM 933 O O . TYR A 1 113 ? -3.745 12.059 10.599 1.00 87.50 113 TYR A O 1
ATOM 941 N N . LYS A 1 114 ? -5.976 11.827 10.595 1.00 84.69 114 LYS A N 1
ATOM 942 C CA . LYS A 1 114 ? -6.222 12.898 9.614 1.00 84.69 114 LYS A CA 1
ATOM 943 C C . LYS A 1 114 ? -5.843 14.273 10.165 1.00 84.69 114 LYS A C 1
ATOM 945 O O . LYS A 1 114 ? -5.142 15.010 9.488 1.00 84.69 114 LYS A O 1
ATOM 950 N N . VAL A 1 115 ? -6.272 14.602 11.385 1.00 85.56 115 VAL A N 1
ATOM 951 C CA . VAL A 1 115 ? -5.948 15.889 12.027 1.00 85.56 115 VAL A CA 1
ATOM 952 C C . VAL A 1 115 ? -4.448 16.012 12.296 1.00 85.56 115 VAL A C 1
ATOM 954 O O . VAL A 1 115 ? -3.872 17.067 12.053 1.00 85.56 115 VAL A O 1
ATOM 957 N N . LEU A 1 116 ? -3.801 14.939 12.767 1.00 83.00 116 LEU A N 1
ATOM 958 C CA . LEU A 1 116 ? -2.348 14.918 12.946 1.00 83.00 116 LEU A CA 1
ATOM 959 C C . LEU A 1 116 ? -1.626 15.116 11.610 1.00 83.00 116 LEU A C 1
ATOM 961 O O . LEU A 1 116 ? -0.775 15.990 11.516 1.00 83.00 116 LEU A O 1
ATOM 965 N N . ALA A 1 117 ? -2.007 14.374 10.567 1.00 78.75 117 ALA A N 1
ATOM 966 C CA . ALA A 1 117 ? -1.427 14.526 9.236 1.00 78.75 117 ALA A CA 1
ATOM 967 C C . ALA A 1 117 ? -1.606 15.949 8.684 1.00 78.75 117 ALA A C 1
ATOM 969 O O . ALA A 1 117 ? -0.663 16.500 8.131 1.00 78.75 117 ALA A O 1
ATOM 970 N N . GLU A 1 118 ? -2.773 16.567 8.888 1.00 74.81 118 GLU A N 1
ATOM 971 C CA . GLU A 1 118 ? -3.025 17.953 8.481 1.00 74.81 118 GLU A CA 1
ATOM 972 C C . GLU A 1 118 ? -2.165 18.949 9.269 1.00 74.81 118 GLU A C 1
ATOM 974 O O . GLU A 1 118 ? -1.606 19.878 8.700 1.00 74.81 118 GLU A O 1
ATOM 979 N N . LYS A 1 119 ? -1.963 18.717 10.571 1.00 76.00 119 LYS A N 1
ATOM 980 C CA . LYS A 1 119 ? -1.037 19.511 11.392 1.00 76.00 119 LYS A CA 1
ATOM 981 C C . LYS A 1 119 ? 0.413 19.399 10.904 1.00 76.00 119 LYS A C 1
ATOM 983 O O . LYS A 1 119 ? 1.179 20.349 11.051 1.00 76.00 119 LYS A O 1
ATOM 988 N N . HIS A 1 120 ? 0.791 18.251 10.347 1.00 70.19 120 HIS A N 1
ATOM 989 C CA . HIS A 1 120 ? 2.098 18.042 9.722 1.00 70.19 120 HIS A CA 1
ATOM 990 C C . HIS A 1 120 ? 2.171 18.590 8.288 1.00 70.19 120 HIS A C 1
ATOM 992 O O . HIS A 1 120 ? 3.250 18.670 7.708 1.00 70.19 120 HIS A O 1
ATOM 998 N N . ARG A 1 121 ? 1.045 19.006 7.702 1.00 60.53 121 ARG A N 1
ATOM 999 C CA . ARG A 1 121 ? 0.971 19.369 6.293 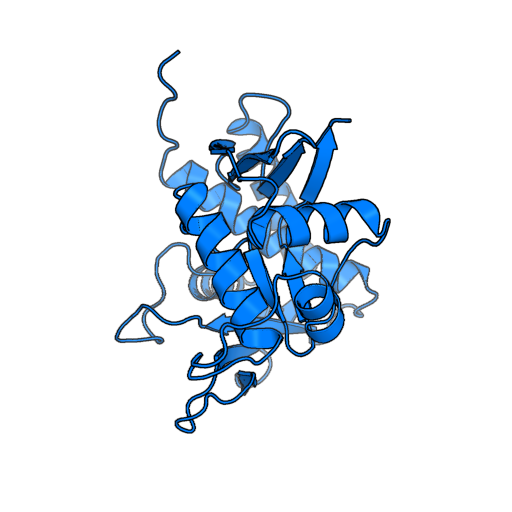1.00 60.53 121 ARG A CA 1
ATOM 1000 C C . ARG A 1 121 ? 1.489 20.788 6.036 1.00 60.53 121 ARG A C 1
ATOM 1002 O O . ARG A 1 121 ? 0.799 21.780 6.243 1.00 60.53 121 ARG A O 1
ATOM 1009 N N . LEU A 1 122 ? 2.702 20.873 5.491 1.00 49.56 122 LEU A N 1
ATOM 1010 C CA . LEU A 1 122 ? 3.145 21.981 4.642 1.00 49.56 122 LEU A CA 1
ATOM 1011 C C . LEU A 1 122 ? 2.842 21.610 3.176 1.00 49.56 122 LEU A C 1
ATOM 1013 O O . LEU A 1 122 ? 3.444 20.688 2.635 1.00 49.56 122 LEU A O 1
ATOM 1017 N N . SER A 1 123 ? 1.955 22.373 2.532 1.00 40.66 123 SER A N 1
ATOM 1018 C CA . SER A 1 123 ? 1.575 22.348 1.102 1.00 40.66 123 SER A CA 1
ATOM 1019 C C . SER A 1 123 ? 0.537 21.310 0.634 1.00 40.66 123 SER A C 1
ATOM 1021 O O . SER A 1 123 ? 0.427 20.185 1.115 1.00 40.66 123 SER A O 1
ATOM 1023 N N . GLU A 1 124 ? -0.278 21.738 -0.326 1.00 41.50 124 GLU A N 1
ATOM 1024 C CA . GLU A 1 124 ? -1.505 21.105 -0.813 1.00 41.50 124 GLU A CA 1
ATOM 1025 C C . GLU A 1 124 ? -1.292 19.882 -1.740 1.00 41.50 124 GLU A C 1
ATOM 1027 O O . GLU A 1 124 ? -2.243 19.402 -2.343 1.00 41.50 124 GLU A O 1
ATOM 1032 N N . GLU A 1 125 ? -0.122 19.233 -1.725 1.00 46.91 125 GLU A N 1
ATOM 1033 C CA . GLU A 1 125 ? 0.202 18.084 -2.605 1.00 46.91 125 GLU A CA 1
ATOM 1034 C C . GLU A 1 125 ? 0.547 16.778 -1.851 1.00 46.91 125 GLU A C 1
ATOM 1036 O O . GLU A 1 125 ? 1.427 16.022 -2.263 1.00 46.91 125 GLU A O 1
ATOM 1041 N N . THR A 1 126 ? -0.084 16.485 -0.706 1.00 46.62 126 THR A N 1
ATOM 1042 C CA . THR A 1 126 ? 0.417 15.409 0.164 1.00 46.62 126 THR A CA 1
ATOM 1043 C C . THR A 1 126 ? -0.153 14.021 -0.097 1.00 46.62 126 THR A C 1
ATOM 1045 O O . THR A 1 126 ? -1.352 13.765 0.021 1.00 46.62 126 THR A O 1
ATOM 1048 N N . GLY A 1 127 ? 0.794 13.093 -0.244 1.00 56.34 127 GLY A N 1
ATOM 1049 C CA . GLY A 1 127 ? 0.715 11.768 0.345 1.00 56.34 127 GLY A CA 1
ATOM 1050 C C . GLY A 1 127 ? 0.417 10.672 -0.656 1.00 56.34 127 GLY A C 1
ATOM 1051 O O . GLY A 1 127 ? -0.737 10.420 -0.979 1.00 56.34 127 GLY A O 1
ATOM 1052 N N . ASN A 1 128 ? 1.465 9.939 -1.016 1.00 59.72 128 ASN A N 1
ATOM 1053 C CA . ASN A 1 128 ? 1.383 8.757 -1.851 1.00 59.72 128 ASN A CA 1
ATOM 1054 C C . ASN A 1 128 ? 0.815 9.035 -3.244 1.00 59.72 128 ASN A C 1
ATOM 1056 O O . ASN A 1 128 ? -0.201 8.466 -3.636 1.00 59.72 128 ASN A O 1
ATOM 1060 N N . THR A 1 129 ? 1.509 9.882 -3.999 1.00 66.31 129 THR A N 1
ATOM 1061 C CA . THR A 1 129 ? 1.087 10.304 -5.336 1.00 66.31 129 THR A CA 1
ATOM 1062 C C . THR A 1 129 ? 2.242 10.195 -6.312 1.00 66.31 129 THR A C 1
ATOM 1064 O O . THR A 1 129 ? 3.305 10.758 -6.067 1.00 66.31 129 THR A O 1
ATOM 1067 N N . LEU A 1 130 ? 2.043 9.512 -7.439 1.00 74.00 130 LEU A N 1
ATOM 1068 C CA . LEU A 1 130 ? 2.986 9.516 -8.556 1.00 74.00 130 LEU A CA 1
ATOM 1069 C C . LEU A 1 130 ? 2.449 10.413 -9.671 1.00 74.00 130 LEU A C 1
ATOM 1071 O O . LEU A 1 130 ? 1.470 10.088 -10.334 1.00 74.00 130 LEU A O 1
ATOM 1075 N N . ILE A 1 131 ? 3.128 11.525 -9.912 1.00 76.44 131 ILE A N 1
ATOM 1076 C CA . ILE A 1 131 ? 2.910 12.381 -11.071 1.00 76.44 131 ILE A CA 1
ATOM 1077 C C . ILE A 1 131 ? 3.784 11.893 -12.221 1.00 76.44 131 ILE A C 1
ATOM 1079 O O . ILE A 1 131 ? 5.004 11.770 -12.081 1.00 76.44 131 ILE A O 1
ATOM 1083 N N . PHE A 1 132 ? 3.161 11.639 -13.369 1.00 80.62 132 PHE A N 1
ATOM 1084 C CA . PHE A 1 132 ? 3.849 11.281 -14.607 1.00 80.62 132 PHE A CA 1
ATOM 1085 C C . PHE A 1 132 ? 3.648 12.366 -15.668 1.00 80.62 132 PHE A C 1
ATOM 1087 O O . PHE A 1 132 ? 2.519 12.720 -16.008 1.00 80.62 132 PHE A O 1
ATOM 1094 N N . HIS A 1 133 ? 4.756 12.866 -16.211 1.00 81.44 133 HIS A N 1
ATOM 1095 C CA . HIS A 1 133 ? 4.783 13.804 -17.328 1.00 81.44 133 HIS A CA 1
ATOM 1096 C C . HIS A 1 133 ? 5.155 13.072 -18.624 1.00 81.44 133 HIS A C 1
ATOM 1098 O O . HIS A 1 133 ? 6.039 12.212 -18.635 1.00 81.44 133 HIS A O 1
ATOM 1104 N N . LYS A 1 134 ? 4.546 13.469 -19.751 1.00 82.31 134 LYS A N 1
ATOM 1105 C CA . LYS A 1 134 ? 4.798 12.861 -21.077 1.00 82.31 134 LYS A CA 1
ATOM 1106 C C . LYS A 1 134 ? 6.241 12.966 -21.560 1.00 82.31 134 LYS A C 1
ATOM 1108 O O . LYS A 1 134 ? 6.680 12.194 -22.403 1.00 82.31 134 LYS A O 1
ATOM 1113 N N . ASP A 1 135 ? 6.999 13.912 -21.026 1.00 84.62 135 ASP A N 1
ATOM 1114 C CA . ASP A 1 135 ? 8.419 14.038 -21.328 1.00 84.62 135 ASP A CA 1
ATOM 1115 C C . ASP A 1 135 ? 9.269 12.944 -20.638 1.00 84.62 135 ASP A C 1
ATOM 1117 O O . ASP A 1 135 ? 10.483 12.898 -20.835 1.00 84.62 135 ASP A O 1
ATOM 1121 N N . GLY A 1 136 ? 8.655 12.079 -19.822 1.00 81.62 136 GLY A N 1
ATOM 1122 C CA . GLY A 1 136 ? 9.287 11.017 -19.044 1.00 81.62 136 GLY A CA 1
ATOM 1123 C C . GLY A 1 136 ? 9.702 11.436 -17.636 1.00 81.62 136 GLY A C 1
ATOM 1124 O O . GLY A 1 136 ? 10.327 10.645 -16.928 1.00 81.62 136 GLY A O 1
ATOM 1125 N N . THR A 1 137 ? 9.399 12.663 -17.211 1.00 87.62 137 THR A N 1
ATOM 1126 C CA . THR A 1 137 ? 9.610 13.090 -15.826 1.00 87.62 137 THR A CA 1
ATOM 1127 C C . THR A 1 137 ? 8.590 12.405 -14.924 1.00 87.62 137 THR A C 1
ATOM 1129 O O . THR A 1 137 ? 7.392 12.422 -15.198 1.00 87.62 137 THR A O 1
ATOM 1132 N N . ILE A 1 138 ? 9.070 11.812 -13.836 1.00 84.38 138 ILE A N 1
ATOM 1133 C CA . ILE A 1 138 ? 8.232 11.287 -12.763 1.00 84.38 138 ILE A CA 1
ATOM 1134 C C . ILE A 1 138 ? 8.531 12.030 -11.473 1.00 84.38 138 ILE A C 1
ATOM 1136 O O . ILE A 1 138 ? 9.694 12.275 -11.145 1.00 84.38 138 ILE A O 1
ATOM 1140 N N . VAL A 1 139 ? 7.476 12.366 -10.744 1.00 82.06 139 VAL A N 1
ATOM 1141 C CA . VAL A 1 139 ? 7.555 12.959 -9.413 1.00 82.06 139 VAL A CA 1
ATOM 1142 C C . VAL A 1 139 ? 6.702 12.115 -8.492 1.00 82.06 139 VAL A C 1
ATOM 1144 O O . VAL A 1 139 ? 5.504 12.000 -8.692 1.00 82.06 139 VAL A O 1
ATOM 1147 N N . TYR A 1 140 ? 7.316 11.506 -7.495 1.00 76.56 140 TYR A N 1
ATOM 1148 C CA . TYR A 1 140 ? 6.608 10.769 -6.473 1.00 76.56 140 TYR A CA 1
ATOM 1149 C C . TYR A 1 140 ? 6.646 11.545 -5.164 1.00 76.56 140 TYR A C 1
ATOM 1151 O O . TYR A 1 140 ? 7.720 11.874 -4.666 1.00 76.56 140 TYR A O 1
ATOM 1159 N N . PHE A 1 141 ? 5.472 11.825 -4.618 1.00 71.75 141 PHE A N 1
ATOM 1160 C CA . PHE A 1 141 ? 5.311 12.318 -3.263 1.00 71.75 141 PHE A CA 1
ATOM 1161 C C . PHE A 1 141 ? 5.067 11.121 -2.360 1.00 71.75 141 PHE A C 1
ATOM 1163 O O . PHE A 1 141 ? 4.033 10.454 -2.465 1.00 71.75 141 PHE A O 1
ATOM 1170 N N . SER A 1 142 ? 6.025 10.840 -1.483 1.00 65.62 142 SER A N 1
ATOM 1171 C CA . SER A 1 142 ? 5.882 9.789 -0.483 1.00 65.62 142 SER A CA 1
ATOM 1172 C C . SER A 1 142 ? 4.708 10.090 0.462 1.00 65.62 142 SER A C 1
ATOM 1174 O O . SER A 1 142 ? 4.201 11.219 0.504 1.00 65.62 142 SER A O 1
ATOM 1176 N N . PRO A 1 143 ? 4.259 9.115 1.271 1.00 58.06 143 PRO A N 1
ATOM 1177 C CA . PRO A 1 143 ? 3.297 9.383 2.333 1.00 58.06 143 PRO A CA 1
ATOM 1178 C C . PRO A 1 143 ? 3.777 10.487 3.279 1.00 58.06 143 PRO A C 1
ATOM 1180 O O . PRO A 1 143 ? 2.951 11.229 3.791 1.00 58.06 143 PRO A O 1
ATOM 1183 N N . THR A 1 144 ? 5.096 10.635 3.452 1.00 57.38 144 THR A N 1
ATOM 1184 C CA . THR A 1 144 ? 5.731 11.658 4.295 1.00 57.38 144 THR A CA 1
ATOM 1185 C C . THR A 1 144 ? 5.829 13.037 3.634 1.00 57.38 144 THR A C 1
ATOM 1187 O O . THR A 1 144 ? 6.368 13.960 4.236 1.00 57.38 144 THR A O 1
ATOM 1190 N N . GLY A 1 145 ? 5.331 13.200 2.402 1.00 57.91 145 GLY A N 1
ATOM 1191 C CA . GLY A 1 145 ? 5.445 14.445 1.635 1.00 57.91 145 GLY A CA 1
ATOM 1192 C C . GLY A 1 145 ? 6.834 14.674 1.031 1.00 57.91 145 GLY A C 1
ATOM 1193 O O . GLY A 1 145 ? 7.074 15.718 0.423 1.00 57.91 145 GLY A O 1
ATOM 1194 N N . GLU A 1 146 ? 7.749 13.709 1.161 1.00 65.44 146 GLU A N 1
ATOM 1195 C CA . GLU A 1 146 ? 9.053 13.772 0.513 1.00 65.44 146 GLU A CA 1
ATOM 1196 C C . GLU A 1 146 ? 8.883 13.671 -1.003 1.00 65.44 146 GLU A C 1
ATOM 1198 O O . GLU A 1 146 ? 8.221 12.773 -1.532 1.00 65.44 146 GLU A O 1
ATOM 1203 N N . LYS A 1 147 ? 9.492 14.626 -1.707 1.00 78.75 147 LYS A N 1
ATOM 1204 C CA . LYS A 1 147 ? 9.477 14.679 -3.162 1.00 78.75 147 LYS A CA 1
ATOM 1205 C C . LYS A 1 147 ? 10.652 13.890 -3.725 1.00 78.75 147 LYS A C 1
ATOM 1207 O O . LYS A 1 147 ? 11.796 14.340 -3.694 1.00 78.75 147 LYS A O 1
ATOM 1212 N N . HIS A 1 148 ? 10.335 12.769 -4.347 1.00 80.88 148 HIS A N 1
ATOM 1213 C CA . HIS A 1 148 ? 11.240 11.984 -5.169 1.00 80.88 148 HIS A CA 1
ATOM 1214 C C . HIS A 1 148 ? 11.019 12.350 -6.632 1.00 80.88 148 HIS A C 1
ATOM 1216 O O . HIS A 1 148 ? 9.883 12.456 -7.085 1.00 80.88 148 HIS A O 1
ATOM 1222 N N . SER A 1 149 ? 12.082 12.543 -7.407 1.00 85.75 149 SER A N 1
ATOM 1223 C CA . SER A 1 149 ? 11.931 12.842 -8.833 1.00 85.75 149 SER A CA 1
ATOM 1224 C C . SER A 1 149 ? 12.989 12.147 -9.660 1.00 85.75 149 SER A C 1
ATOM 1226 O O . SER A 1 149 ? 14.137 12.028 -9.237 1.00 85.75 149 SER A O 1
ATOM 1228 N N . ALA A 1 150 ? 12.594 11.693 -10.843 1.00 88.75 150 ALA A N 1
ATOM 1229 C CA . ALA A 1 150 ? 13.493 11.046 -11.777 1.00 88.75 150 ALA A CA 1
ATOM 1230 C C . ALA A 1 150 ? 13.075 11.325 -13.218 1.00 88.75 150 ALA A C 1
ATOM 1232 O O . ALA A 1 150 ? 11.922 11.645 -13.509 1.00 88.75 150 ALA A O 1
ATOM 1233 N N . LYS A 1 151 ? 14.026 11.156 -14.138 1.00 90.44 151 LYS A N 1
ATOM 1234 C CA . LYS A 1 151 ? 13.778 11.221 -15.575 1.00 90.44 151 LYS A CA 1
ATOM 1235 C C . LYS A 1 151 ? 13.887 9.827 -16.176 1.00 90.44 151 LYS A C 1
ATOM 1237 O O . LYS A 1 151 ? 14.958 9.220 -16.182 1.00 90.44 151 LYS A O 1
ATOM 1242 N N . LEU A 1 152 ? 12.777 9.317 -16.690 1.00 86.44 152 LEU A N 1
ATOM 1243 C CA . LEU A 1 152 ? 12.735 8.067 -17.431 1.00 86.44 152 LEU A CA 1
ATOM 1244 C C . LEU A 1 152 ? 13.046 8.323 -18.907 1.00 86.44 152 LEU A C 1
ATOM 1246 O O . LEU A 1 152 ? 12.608 9.303 -19.501 1.00 86.44 152 LEU A O 1
ATOM 1250 N N . SER A 1 153 ? 13.787 7.403 -19.520 1.00 88.44 153 SER A N 1
ATOM 1251 C CA . SER A 1 153 ? 13.951 7.391 -20.974 1.00 88.44 153 SER A CA 1
ATOM 1252 C C . SER A 1 153 ? 12.700 6.810 -21.632 1.00 88.44 153 SER A C 1
ATOM 1254 O O . SER A 1 153 ? 12.243 5.738 -21.230 1.00 88.44 153 SER A O 1
ATOM 1256 N N . LEU A 1 154 ? 12.214 7.470 -22.687 1.00 86.06 154 LEU A N 1
ATOM 1257 C CA . LEU A 1 154 ? 11.000 7.101 -23.432 1.00 86.06 154 LEU A CA 1
ATOM 1258 C C . LEU A 1 154 ? 11.025 5.656 -23.966 1.00 86.06 154 LEU A C 1
ATOM 1260 O O . LEU A 1 154 ? 9.994 5.010 -24.123 1.00 86.06 154 LEU A O 1
ATOM 1264 N N . GLN A 1 155 ? 12.220 5.117 -24.226 1.00 82.50 155 GLN A N 1
ATOM 1265 C CA . GLN A 1 155 ? 12.397 3.764 -24.760 1.00 82.50 155 GLN A CA 1
ATOM 1266 C C . GLN A 1 155 ? 12.441 2.676 -23.677 1.00 82.50 155 GLN A C 1
ATOM 1268 O O . GLN A 1 155 ? 12.431 1.484 -23.996 1.00 82.50 155 GLN A O 1
ATOM 1273 N N . ARG A 1 156 ? 12.507 3.047 -22.391 1.00 85.69 156 ARG A N 1
ATOM 1274 C CA . ARG A 1 156 ? 12.576 2.086 -21.283 1.00 85.69 156 ARG A CA 1
ATOM 1275 C C . ARG A 1 156 ? 11.194 1.567 -20.903 1.00 85.69 156 ARG A C 1
ATOM 1277 O O . ARG A 1 156 ? 10.201 2.282 -20.950 1.00 85.69 156 ARG A O 1
ATOM 1284 N N . ASN A 1 157 ? 11.179 0.330 -20.411 1.00 85.25 157 ASN A N 1
ATOM 1285 C CA . ASN A 1 157 ? 9.987 -0.339 -19.888 1.00 85.25 157 ASN A CA 1
ATOM 1286 C C . ASN A 1 157 ? 9.238 0.500 -18.845 1.00 85.25 157 ASN A C 1
ATOM 1288 O O . ASN A 1 157 ? 8.017 0.546 -18.877 1.00 85.25 157 ASN A O 1
ATOM 1292 N N . ALA A 1 158 ? 9.966 1.207 -17.974 1.00 84.62 158 ALA A N 1
ATOM 1293 C CA . ALA A 1 158 ? 9.384 2.066 -16.944 1.00 84.62 158 ALA A CA 1
ATOM 1294 C C . ALA A 1 158 ? 8.488 3.168 -17.529 1.00 84.62 158 ALA A C 1
ATOM 1296 O O . ALA A 1 158 ? 7.386 3.375 -17.037 1.00 84.62 158 ALA A O 1
ATOM 1297 N N . TYR A 1 159 ? 8.937 3.825 -18.604 1.00 86.38 159 TYR A N 1
ATOM 1298 C CA . TYR A 1 159 ? 8.143 4.837 -19.295 1.00 86.38 159 TYR A CA 1
ATOM 1299 C C . TYR A 1 159 ? 6.912 4.203 -19.944 1.00 86.38 159 TYR A C 1
ATOM 1301 O O . TYR A 1 159 ? 5.797 4.622 -19.669 1.00 86.38 159 TYR A O 1
ATOM 1309 N N . LYS A 1 160 ? 7.107 3.143 -20.742 1.00 86.94 160 LYS A N 1
ATOM 1310 C CA . LYS A 1 160 ? 6.019 2.476 -21.479 1.00 86.94 160 LYS A CA 1
ATOM 1311 C C . LYS A 1 160 ? 4.920 1.946 -20.560 1.00 86.94 160 LYS A C 1
ATOM 1313 O O . LYS A 1 160 ? 3.746 2.016 -20.899 1.00 86.94 160 LYS A O 1
ATOM 1318 N N . MET A 1 161 ? 5.305 1.421 -19.399 1.00 85.38 161 MET A N 1
ATOM 1319 C CA . MET A 1 161 ? 4.366 0.918 -18.402 1.00 85.38 161 MET A CA 1
ATOM 1320 C C . MET A 1 161 ? 3.538 2.047 -17.788 1.00 85.38 161 MET A C 1
ATOM 1322 O O . MET A 1 161 ? 2.319 1.933 -17.753 1.00 85.38 161 MET A O 1
ATOM 1326 N N . LEU A 1 162 ? 4.181 3.131 -17.338 1.00 81.62 162 LEU A N 1
ATOM 1327 C CA . LEU A 1 162 ? 3.474 4.270 -16.746 1.00 81.62 162 LEU A CA 1
ATOM 1328 C C . LEU A 1 162 ? 2.587 4.975 -17.774 1.00 81.62 162 LEU A C 1
ATOM 1330 O O . LEU A 1 162 ? 1.432 5.244 -17.471 1.00 81.62 162 LEU A O 1
ATOM 1334 N N . ASP A 1 163 ? 3.083 5.182 -18.995 1.00 85.00 163 ASP A N 1
ATOM 1335 C CA . ASP A 1 163 ? 2.336 5.783 -20.105 1.00 85.00 163 ASP A CA 1
ATOM 1336 C C . ASP A 1 163 ? 1.090 4.962 -20.472 1.00 85.00 163 ASP A C 1
ATOM 1338 O O . ASP A 1 163 ? 0.011 5.519 -20.671 1.00 85.00 163 ASP A O 1
ATOM 1342 N N . TYR A 1 164 ? 1.202 3.629 -20.479 1.00 83.44 164 TYR A N 1
ATOM 1343 C CA . TYR A 1 164 ? 0.064 2.740 -20.701 1.00 83.44 164 TYR A CA 1
ATOM 1344 C C . TYR A 1 164 ? -0.963 2.799 -19.567 1.00 83.44 164 TYR A C 1
ATOM 1346 O O . TYR A 1 164 ? -2.153 2.964 -19.830 1.00 83.44 164 TYR A O 1
ATOM 1354 N N . MET A 1 165 ? -0.515 2.681 -18.312 1.00 75.81 165 MET A N 1
ATOM 1355 C CA . MET A 1 165 ? -1.403 2.737 -17.143 1.00 75.81 165 MET A CA 1
ATOM 1356 C C . MET A 1 165 ? -2.191 4.048 -17.127 1.00 75.81 165 MET A C 1
ATOM 1358 O O . MET A 1 165 ? -3.402 4.046 -16.937 1.00 75.81 165 MET A O 1
ATOM 1362 N N . VAL A 1 166 ? -1.502 5.143 -17.436 1.00 70.44 166 VAL A N 1
ATOM 1363 C CA . VAL A 1 166 ? -2.055 6.489 -17.565 1.00 70.44 166 VAL A CA 1
ATOM 1364 C C . VAL A 1 166 ? -3.040 6.619 -18.732 1.00 70.44 166 VAL A C 1
ATOM 1366 O O . VAL A 1 166 ? -4.087 7.238 -18.580 1.00 70.44 166 VAL A O 1
ATOM 1369 N N . SER A 1 167 ? -2.736 6.040 -19.893 1.00 71.50 167 SER A N 1
ATOM 1370 C CA . SER A 1 167 ? -3.568 6.176 -21.101 1.00 71.50 167 SER A CA 1
ATOM 1371 C C . SER A 1 167 ? -4.798 5.268 -21.113 1.00 71.50 167 SER A C 1
ATOM 1373 O O . SER A 1 167 ? -5.667 5.421 -21.967 1.00 71.50 167 SER A O 1
ATOM 1375 N N . SER A 1 168 ? -4.864 4.298 -20.204 1.00 69.31 168 SER A N 1
ATOM 1376 C CA . SER A 1 168 ? -5.935 3.302 -20.164 1.00 69.31 168 SER A CA 1
ATOM 1377 C C . SER A 1 168 ? -7.260 3.806 -19.569 1.00 69.31 168 SER A C 1
ATOM 1379 O O . SER A 1 168 ? -8.225 3.045 -19.582 1.00 69.31 168 SER A O 1
ATOM 1381 N N . ASP A 1 169 ? -7.306 5.042 -19.038 1.00 54.81 169 ASP A N 1
ATOM 1382 C CA . ASP A 1 169 ? -8.466 5.674 -18.360 1.00 54.81 169 ASP A CA 1
ATOM 1383 C C . ASP A 1 169 ? -9.128 4.783 -17.280 1.00 54.81 169 ASP A C 1
ATOM 1385 O O . ASP A 1 169 ? -10.275 4.972 -16.874 1.00 54.81 169 ASP A O 1
ATOM 1389 N N . ARG A 1 170 ? -8.382 3.785 -16.795 1.00 54.50 170 ARG A N 1
ATOM 1390 C CA . ARG A 1 170 ? -8.802 2.767 -15.836 1.00 54.50 170 ARG A CA 1
ATOM 1391 C C . ARG A 1 170 ? -8.091 2.998 -14.516 1.00 54.50 170 ARG A C 1
ATOM 1393 O O . ARG A 1 170 ? -6.868 2.914 -14.432 1.00 54.50 170 ARG A O 1
ATOM 1400 N N . GLU A 1 171 ? -8.872 3.166 -13.459 1.00 49.53 171 GLU A N 1
ATOM 1401 C CA . GLU A 1 171 ? -8.368 3.101 -12.092 1.00 49.53 171 GLU A CA 1
ATOM 1402 C C . GLU A 1 171 ? -8.300 1.640 -11.609 1.00 49.53 171 GLU A C 1
ATOM 1404 O O . GLU A 1 171 ? -9.179 0.822 -11.893 1.00 49.53 171 GLU A O 1
ATOM 1409 N N . GLY A 1 172 ? -7.257 1.290 -10.850 1.00 52.94 172 GLY A N 1
ATOM 1410 C CA . GLY A 1 172 ? -7.180 0.015 -10.126 1.00 52.94 172 GLY A CA 1
ATOM 1411 C C . GLY A 1 172 ? -6.098 -0.960 -10.604 1.00 52.94 172 GLY A C 1
ATOM 1412 O O . GLY A 1 172 ? -4.961 -0.585 -10.867 1.00 52.94 172 GLY A O 1
ATOM 1413 N N . ILE A 1 173 ? -6.425 -2.255 -10.595 1.00 58.66 173 ILE A N 1
ATOM 1414 C CA . ILE A 1 173 ? -5.466 -3.361 -10.767 1.00 58.66 173 ILE A CA 1
ATOM 1415 C C . ILE A 1 173 ? -5.273 -3.649 -12.251 1.00 58.66 173 ILE A C 1
ATOM 1417 O O . ILE A 1 173 ? -6.263 -3.970 -12.892 1.00 58.66 173 ILE A O 1
ATOM 1421 N N . PHE A 1 174 ? -4.047 -3.645 -12.780 1.00 67.62 174 PHE A N 1
ATOM 1422 C CA . PHE A 1 174 ? -3.722 -3.978 -14.183 1.00 67.62 174 PHE A CA 1
ATOM 1423 C C . PHE A 1 174 ? -3.212 -5.403 -14.331 1.00 67.62 174 PHE A C 1
ATOM 1425 O O . PHE A 1 174 ? -2.404 -5.807 -13.509 1.00 67.62 174 PHE A O 1
ATOM 1432 N N . LYS A 1 175 ? -3.582 -6.163 -15.372 1.00 68.00 175 LYS A N 1
ATOM 1433 C CA . LYS A 1 175 ? -3.098 -7.555 -15.488 1.00 68.00 175 LYS A CA 1
ATOM 1434 C C . LYS A 1 175 ? -1.624 -7.629 -15.905 1.00 68.00 175 LYS A C 1
ATOM 1436 O O . LYS A 1 175 ? -1.150 -6.801 -16.675 1.00 68.00 175 LYS A O 1
ATOM 1441 N N . PHE A 1 176 ? -0.889 -8.665 -15.489 1.00 68.25 176 PHE A N 1
ATOM 1442 C CA . PHE A 1 176 ? 0.513 -8.818 -15.922 1.00 68.25 176 PHE A CA 1
ATOM 1443 C C . PHE A 1 176 ? 0.662 -9.019 -17.421 1.00 68.25 176 PHE A C 1
ATOM 1445 O O . PHE A 1 176 ? 1.589 -8.489 -18.013 1.00 68.25 176 PHE A O 1
ATOM 1452 N N . SER A 1 177 ? -0.232 -9.785 -18.044 1.00 70.50 177 SER A N 1
ATOM 1453 C CA . SER A 1 177 ? -0.220 -9.993 -19.495 1.00 70.50 177 SER A CA 1
ATOM 1454 C C . SER A 1 177 ? -0.437 -8.689 -20.264 1.00 70.50 177 SER A C 1
ATOM 1456 O O . SER A 1 177 ? 0.150 -8.493 -21.321 1.00 70.50 177 SER A O 1
ATOM 1458 N N . GLU A 1 178 ? -1.257 -7.803 -19.704 1.00 75.12 178 GLU A N 1
ATOM 1459 C CA . GLU A 1 178 ? -1.591 -6.487 -20.243 1.00 75.12 178 GLU A CA 1
ATOM 1460 C C . GLU A 1 178 ? -0.373 -5.556 -20.159 1.00 75.12 178 GLU A C 1
ATOM 1462 O O . GLU A 1 178 ? 0.124 -5.089 -21.182 1.00 75.12 178 GLU A O 1
ATOM 1467 N N . LEU A 1 179 ? 0.202 -5.400 -18.963 1.00 78.19 179 LEU A N 1
ATOM 1468 C CA . LEU A 1 179 ? 1.406 -4.589 -18.776 1.00 78.19 179 LEU A CA 1
ATOM 1469 C C . LEU A 1 179 ? 2.621 -5.185 -19.499 1.00 78.19 179 LEU A C 1
ATOM 1471 O O . LEU A 1 179 ? 3.364 -4.477 -20.165 1.00 78.19 179 LEU A O 1
ATOM 1475 N N . GLY A 1 180 ? 2.819 -6.500 -19.443 1.00 80.06 180 GLY A N 1
ATOM 1476 C CA . GLY A 1 180 ? 3.917 -7.189 -20.122 1.00 80.06 180 GLY A CA 1
ATOM 1477 C C . GLY A 1 180 ? 3.865 -7.078 -21.649 1.00 80.06 180 GLY A C 1
ATOM 1478 O O . GLY A 1 180 ? 4.919 -7.147 -22.293 1.00 80.06 180 GLY A O 1
ATOM 1479 N N . GLY A 1 181 ? 2.673 -6.861 -22.217 1.00 81.94 181 GLY A N 1
ATOM 1480 C CA . GLY A 1 181 ? 2.465 -6.602 -23.641 1.00 81.94 181 GLY A CA 1
ATOM 1481 C C . GLY A 1 181 ? 2.991 -5.240 -24.104 1.00 81.94 181 GLY A C 1
ATOM 1482 O O . GLY A 1 181 ? 3.424 -5.126 -25.249 1.00 81.94 181 GLY A O 1
ATOM 1483 N N . VAL A 1 182 ? 3.026 -4.232 -23.222 1.00 85.31 182 VAL A N 1
ATOM 1484 C CA . VAL A 1 182 ? 3.548 -2.888 -23.552 1.00 85.31 182 VAL A CA 1
ATOM 1485 C C . VAL A 1 182 ? 5.049 -2.739 -23.284 1.00 85.31 182 VAL A C 1
ATOM 1487 O O . VAL A 1 182 ? 5.699 -1.823 -23.794 1.00 85.31 182 VAL A O 1
ATOM 1490 N N . LEU A 1 183 ? 5.633 -3.651 -22.504 1.00 85.81 183 LEU A N 1
ATOM 1491 C CA . LEU A 1 183 ? 7.067 -3.672 -22.224 1.00 85.81 183 LEU A CA 1
ATOM 1492 C C . LEU A 1 183 ? 7.876 -4.173 -23.436 1.00 85.81 183 LEU A C 1
ATOM 1494 O O . LEU A 1 183 ? 7.418 -5.008 -24.216 1.00 85.81 183 LEU A O 1
ATOM 1498 N N . ASN A 1 184 ? 9.139 -3.749 -23.550 1.00 83.00 184 ASN A N 1
ATOM 1499 C CA . ASN A 1 184 ? 10.064 -4.244 -24.576 1.00 83.00 184 ASN A CA 1
ATOM 1500 C C . ASN A 1 184 ? 10.223 -5.759 -24.492 1.00 83.00 184 ASN A C 1
ATOM 1502 O O . ASN A 1 184 ? 10.350 -6.296 -23.386 1.00 83.00 184 ASN A O 1
ATOM 1506 N N . LYS A 1 185 ? 10.272 -6.426 -25.652 1.00 76.88 185 LYS A N 1
ATOM 1507 C CA . LYS A 1 185 ? 10.454 -7.878 -25.736 1.00 76.88 185 LYS A CA 1
ATOM 1508 C C . LYS A 1 185 ? 11.661 -8.335 -24.896 1.00 76.88 185 LYS A C 1
ATOM 1510 O O . LYS A 1 185 ? 12.666 -7.620 -24.831 1.00 76.88 185 LYS A O 1
ATOM 1515 N N . PRO A 1 186 ? 11.561 -9.500 -24.238 1.00 70.19 186 PRO A N 1
ATOM 1516 C CA . PRO A 1 186 ? 12.690 -10.074 -23.523 1.00 70.19 186 PRO A CA 1
ATOM 1517 C C . PRO A 1 186 ? 13.858 -10.304 -24.490 1.00 70.19 186 PRO A C 1
ATOM 1519 O O . PRO A 1 186 ? 13.649 -10.620 -25.660 1.00 70.19 186 PRO A O 1
ATOM 1522 N N . ARG A 1 187 ? 15.092 -10.129 -24.005 1.00 66.81 187 ARG A N 1
ATOM 1523 C CA . ARG A 1 187 ? 16.289 -10.526 -24.762 1.00 66.81 187 ARG A CA 1
ATOM 1524 C C . ARG A 1 187 ? 16.270 -12.048 -24.933 1.00 66.81 187 ARG A C 1
ATOM 1526 O O . ARG A 1 187 ? 15.862 -12.738 -24.003 1.00 66.81 187 ARG A O 1
ATOM 1533 N N . GLU A 1 188 ? 16.756 -12.555 -26.066 1.00 54.41 188 GLU A N 1
ATOM 1534 C CA . GLU A 1 188 ? 16.704 -13.987 -26.433 1.00 54.41 188 GLU A CA 1
ATOM 1535 C C . GLU A 1 188 ? 17.356 -14.937 -25.408 1.00 54.41 188 GLU A C 1
ATOM 1537 O O . GLU A 1 188 ? 17.079 -16.131 -25.411 1.00 54.41 188 GLU A O 1
ATOM 1542 N N . HIS A 1 189 ? 18.173 -14.416 -24.486 1.00 55.91 189 HIS A N 1
ATOM 1543 C CA . HIS A 1 189 ? 18.872 -15.183 -23.445 1.00 55.91 189 HIS A CA 1
ATOM 1544 C C . HIS A 1 189 ? 18.420 -14.853 -22.012 1.00 55.91 189 HIS A C 1
ATOM 1546 O O . HIS A 1 189 ? 19.146 -15.111 -21.053 1.00 55.91 189 HIS A O 1
ATOM 1552 N N . ALA A 1 190 ? 17.258 -14.221 -21.832 1.00 55.81 190 ALA A N 1
ATOM 1553 C CA . ALA A 1 190 ? 16.730 -13.968 -20.495 1.00 55.81 190 ALA A CA 1
ATOM 1554 C C . ALA A 1 190 ? 16.331 -15.296 -19.827 1.00 55.81 190 ALA A C 1
ATOM 1556 O O . ALA A 1 190 ? 15.498 -16.021 -20.359 1.00 55.81 190 ALA A O 1
ATOM 1557 N N . GLN A 1 191 ? 16.893 -15.588 -18.647 1.00 46.59 191 GLN A N 1
ATOM 1558 C CA . GLN A 1 191 ? 16.603 -16.814 -17.881 1.00 46.59 191 GLN A CA 1
ATOM 1559 C C . GLN A 1 191 ? 15.122 -16.970 -17.492 1.00 46.59 191 GLN A C 1
ATOM 1561 O O . GLN A 1 191 ? 14.693 -18.068 -17.162 1.00 46.59 191 GLN A O 1
ATOM 1566 N N . ASP A 1 192 ? 14.346 -15.885 -17.525 1.00 54.56 192 ASP A N 1
ATOM 1567 C CA . ASP A 1 192 ? 12.908 -15.886 -17.273 1.00 54.56 192 ASP A CA 1
ATOM 1568 C C . ASP A 1 192 ? 12.288 -14.648 -17.933 1.00 54.56 192 ASP A C 1
ATOM 1570 O O . ASP A 1 192 ? 12.572 -13.500 -17.574 1.00 54.56 192 ASP A O 1
ATOM 1574 N N . SER A 1 193 ? 11.486 -14.892 -18.963 1.00 62.47 193 SER A N 1
ATOM 1575 C CA . SER A 1 193 ? 10.861 -13.875 -19.806 1.00 62.47 193 SER A CA 1
ATOM 1576 C C . SER A 1 193 ? 9.396 -13.621 -19.454 1.00 62.47 193 SER A C 1
ATOM 1578 O O . SER A 1 193 ? 8.689 -12.970 -20.232 1.00 62.47 193 SER A O 1
ATOM 1580 N N . SER A 1 194 ? 8.916 -14.156 -18.327 1.00 71.75 194 SER A N 1
ATOM 1581 C CA . SER A 1 194 ? 7.511 -14.059 -17.941 1.00 71.75 194 SER A CA 1
ATOM 1582 C C . SER A 1 194 ? 7.057 -12.599 -17.815 1.00 71.75 194 SER A C 1
ATOM 1584 O O . SER A 1 194 ? 7.793 -11.704 -17.386 1.00 71.75 194 SER A O 1
ATOM 1586 N N . ASN A 1 195 ? 5.813 -12.339 -18.224 1.00 70.62 195 ASN A N 1
ATOM 1587 C CA . ASN A 1 195 ? 5.222 -11.002 -18.159 1.00 70.62 195 ASN A CA 1
ATOM 1588 C C . ASN A 1 195 ? 5.192 -10.461 -16.724 1.00 70.62 195 ASN A C 1
ATOM 1590 O O . ASN A 1 195 ? 5.450 -9.280 -16.513 1.00 70.62 195 ASN A O 1
ATOM 1594 N N . GLU A 1 196 ? 4.945 -11.329 -15.744 1.00 66.62 196 GLU A N 1
ATOM 1595 C CA . GLU A 1 196 ? 4.981 -10.982 -14.325 1.00 66.62 196 GLU A CA 1
ATOM 1596 C C . GLU A 1 196 ? 6.356 -10.466 -13.892 1.00 66.62 196 GLU A C 1
ATOM 1598 O O . GLU A 1 196 ? 6.457 -9.344 -13.391 1.00 66.62 196 GLU A O 1
ATOM 1603 N N . ARG A 1 197 ? 7.426 -11.236 -14.123 1.00 64.31 197 ARG A N 1
ATOM 1604 C CA . ARG A 1 197 ? 8.783 -10.840 -13.728 1.00 64.31 197 ARG A CA 1
ATOM 1605 C C . ARG A 1 197 ? 9.207 -9.532 -14.382 1.00 64.31 197 ARG A C 1
ATOM 1607 O O . ARG A 1 197 ? 9.707 -8.638 -13.708 1.00 64.31 197 ARG A O 1
ATOM 1614 N N . ARG A 1 198 ? 8.930 -9.374 -15.680 1.00 73.38 198 ARG A N 1
ATOM 1615 C CA . ARG A 1 198 ? 9.242 -8.143 -16.426 1.00 73.38 198 ARG A CA 1
ATOM 1616 C C . ARG A 1 198 ? 8.541 -6.921 -15.834 1.00 73.38 198 ARG A C 1
ATOM 1618 O O . ARG A 1 198 ? 9.142 -5.849 -15.774 1.00 73.38 198 ARG A O 1
ATOM 1625 N N . VAL A 1 199 ? 7.295 -7.074 -15.389 1.00 75.44 199 VAL A N 1
ATOM 1626 C CA . VAL A 1 199 ? 6.547 -6.014 -14.703 1.00 75.44 199 VAL A CA 1
ATOM 1627 C C . VAL A 1 199 ? 7.179 -5.718 -13.341 1.00 75.44 199 VAL A C 1
ATOM 1629 O O . VAL A 1 199 ? 7.532 -4.567 -13.091 1.00 75.44 199 VAL A O 1
ATOM 1632 N N . ARG A 1 200 ? 7.436 -6.739 -12.509 1.00 70.31 200 ARG A N 1
ATOM 1633 C CA . ARG A 1 200 ? 8.095 -6.600 -11.191 1.00 70.31 200 ARG A CA 1
ATOM 1634 C C . ARG A 1 200 ? 9.447 -5.881 -11.278 1.00 70.31 200 ARG A C 1
ATOM 1636 O O . ARG A 1 200 ? 9.666 -4.903 -10.563 1.00 70.31 200 ARG A O 1
ATOM 1643 N N . ASP A 1 201 ? 10.314 -6.299 -12.197 1.00 70.50 201 ASP A N 1
ATOM 1644 C CA . ASP A 1 201 ? 11.631 -5.689 -12.422 1.00 70.50 201 ASP A CA 1
ATOM 1645 C C . ASP A 1 201 ? 11.511 -4.228 -12.869 1.00 70.50 201 ASP A C 1
ATOM 1647 O O . ASP A 1 201 ? 12.285 -3.363 -12.454 1.00 70.50 201 ASP A O 1
ATOM 1651 N N . THR A 1 202 ? 10.510 -3.930 -13.700 1.00 79.50 202 THR A N 1
ATOM 1652 C CA . THR A 1 202 ? 10.246 -2.567 -14.171 1.00 79.50 202 THR A CA 1
ATOM 1653 C C . THR A 1 202 ? 9.842 -1.650 -13.017 1.00 79.50 202 THR A C 1
ATOM 1655 O O . THR A 1 202 ? 10.324 -0.521 -12.934 1.00 79.50 202 THR A O 1
ATOM 1658 N N . ILE A 1 203 ? 9.023 -2.142 -12.088 1.00 75.44 203 ILE A N 1
ATOM 1659 C CA . ILE A 1 203 ? 8.588 -1.403 -10.896 1.00 75.44 203 ILE A CA 1
ATOM 1660 C C . ILE A 1 203 ? 9.756 -1.155 -9.949 1.00 75.44 203 ILE A C 1
ATOM 1662 O O . ILE A 1 203 ? 9.934 -0.036 -9.472 1.00 75.44 203 ILE A O 1
ATOM 1666 N N . GLN A 1 204 ? 10.592 -2.168 -9.718 1.00 69.19 204 GLN A N 1
ATOM 1667 C CA . GLN A 1 204 ? 11.823 -2.002 -8.945 1.00 69.19 204 GLN A CA 1
ATOM 1668 C C . GLN A 1 204 ? 12.766 -0.991 -9.60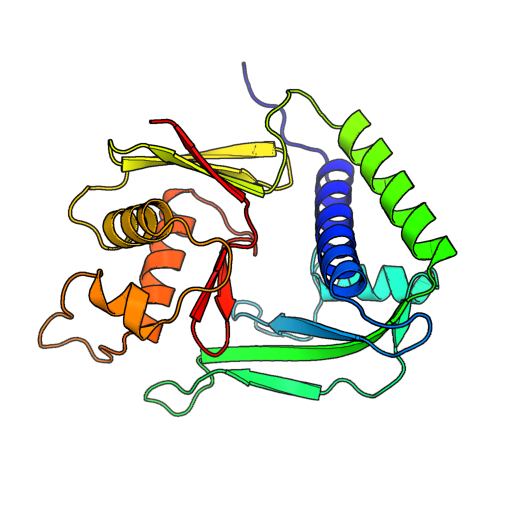9 1.00 69.19 204 GLN A C 1
ATOM 1670 O O . GLN A 1 204 ? 13.382 -0.169 -8.933 1.00 69.19 204 GLN A O 1
ATOM 1675 N N . GLY A 1 205 ? 12.819 -0.978 -10.943 1.00 74.88 205 GLY A N 1
ATOM 1676 C CA . GLY A 1 205 ? 13.515 0.049 -11.713 1.00 74.88 205 GLY A CA 1
ATOM 1677 C C . GLY A 1 205 ? 12.977 1.462 -11.467 1.00 74.88 205 GLY A C 1
ATOM 1678 O O . GLY A 1 205 ? 13.775 2.387 -11.329 1.00 74.88 205 GLY A O 1
ATOM 1679 N N . ILE A 1 206 ? 11.654 1.632 -11.370 1.00 79.56 206 ILE A N 1
ATOM 1680 C CA . ILE A 1 206 ? 11.010 2.915 -11.037 1.00 79.56 206 ILE A CA 1
ATOM 1681 C C . ILE A 1 206 ? 11.348 3.334 -9.601 1.00 79.56 206 ILE A C 1
ATOM 1683 O O . ILE A 1 206 ? 11.816 4.453 -9.401 1.00 79.56 206 ILE A O 1
ATOM 1687 N N . LYS A 1 207 ? 11.200 2.431 -8.620 1.00 71.44 207 LYS A N 1
ATOM 1688 C CA . LYS A 1 207 ? 11.579 2.672 -7.213 1.00 71.44 207 LYS A CA 1
ATOM 1689 C C . LYS A 1 207 ? 13.033 3.121 -7.090 1.00 71.44 207 LYS A C 1
ATOM 1691 O O . LYS A 1 207 ? 13.326 4.146 -6.480 1.00 71.44 207 LYS A O 1
ATOM 1696 N N . LYS A 1 208 ? 13.941 2.397 -7.752 1.00 72.12 208 LYS A N 1
ATOM 1697 C CA . LYS A 1 208 ? 15.370 2.716 -7.779 1.00 72.12 208 LYS A CA 1
ATOM 1698 C C . LYS A 1 208 ? 15.649 4.067 -8.436 1.00 72.12 208 LYS A C 1
ATOM 1700 O O . LYS A 1 208 ? 16.490 4.805 -7.940 1.00 72.12 208 LYS A O 1
ATOM 1705 N N . ALA A 1 209 ? 14.960 4.397 -9.530 1.00 79.50 209 ALA A N 1
ATOM 1706 C CA . ALA A 1 209 ? 15.113 5.692 -10.190 1.00 79.50 209 ALA A CA 1
ATOM 1707 C C . ALA A 1 209 ? 14.671 6.851 -9.283 1.00 79.50 209 ALA A C 1
ATOM 1709 O O . ALA A 1 209 ? 15.330 7.884 -9.258 1.00 79.50 209 ALA A O 1
ATOM 1710 N N . LEU A 1 210 ? 13.595 6.654 -8.518 1.00 76.00 210 LEU A N 1
ATOM 1711 C CA . LEU A 1 210 ? 13.074 7.617 -7.546 1.00 76.00 210 LEU A CA 1
ATOM 1712 C C . LEU A 1 210 ? 13.869 7.659 -6.231 1.00 76.00 210 LEU A C 1
ATOM 1714 O O . LEU A 1 210 ? 13.616 8.527 -5.401 1.00 76.00 210 LEU A O 1
ATOM 1718 N N . ASN A 1 211 ? 14.815 6.737 -6.022 1.00 74.50 211 ASN A N 1
ATOM 1719 C CA . ASN A 1 211 ? 15.457 6.516 -4.726 1.00 74.50 211 ASN A CA 1
ATOM 1720 C C . ASN A 1 211 ? 14.421 6.352 -3.593 1.00 74.50 211 ASN A C 1
ATOM 1722 O O . ASN A 1 211 ? 14.552 6.942 -2.524 1.00 74.50 211 ASN A O 1
ATOM 1726 N N . TYR A 1 212 ? 13.357 5.595 -3.868 1.00 66.44 212 TYR A N 1
ATOM 1727 C CA . TYR A 1 212 ? 12.248 5.363 -2.947 1.00 66.44 212 TYR A CA 1
ATOM 1728 C C . TYR A 1 212 ? 12.196 3.888 -2.539 1.00 66.44 212 TYR A C 1
ATOM 1730 O O . TYR A 1 212 ? 12.233 2.994 -3.388 1.00 66.44 212 TYR A O 1
ATOM 1738 N N . SER A 1 213 ? 12.102 3.641 -1.234 1.00 58.38 213 SER A N 1
ATOM 1739 C CA . SER A 1 213 ? 12.167 2.310 -0.617 1.00 58.38 213 SER A CA 1
ATOM 1740 C C . SER A 1 213 ? 10.842 1.820 -0.024 1.00 58.38 213 SER A C 1
ATOM 1742 O O . SER A 1 213 ? 10.811 0.711 0.498 1.00 58.38 213 SER A O 1
ATOM 1744 N N . GLY A 1 214 ? 9.757 2.595 -0.103 1.00 54.50 214 GLY A N 1
ATOM 1745 C CA . GLY A 1 214 ? 8.485 2.222 0.522 1.00 54.50 214 GLY A CA 1
ATOM 1746 C C . GLY A 1 214 ? 7.593 1.280 -0.306 1.00 54.50 214 GLY A C 1
ATOM 1747 O O . GLY A 1 214 ? 7.898 0.878 -1.440 1.00 54.50 214 GLY A O 1
ATOM 1748 N N . ASP A 1 215 ? 6.456 0.917 0.289 1.00 50.88 215 ASP A N 1
ATOM 1749 C CA . ASP A 1 215 ? 5.570 -0.175 -0.147 1.00 50.88 215 ASP A CA 1
ATOM 1750 C C . ASP A 1 215 ? 4.471 0.246 -1.133 1.00 50.88 215 ASP A C 1
ATOM 1752 O O . ASP A 1 215 ? 3.613 -0.554 -1.514 1.00 50.88 215 ASP A O 1
ATOM 1756 N N . ASP A 1 216 ? 4.496 1.496 -1.588 1.00 52.16 216 ASP A N 1
ATOM 1757 C CA . ASP A 1 216 ? 3.375 2.082 -2.319 1.00 52.16 216 ASP A CA 1
ATOM 1758 C C . ASP A 1 216 ? 3.298 1.715 -3.809 1.00 52.16 216 ASP A C 1
ATOM 1760 O O . ASP A 1 216 ? 2.293 1.961 -4.473 1.00 52.16 216 ASP A O 1
ATOM 1764 N N . LEU A 1 217 ? 4.322 1.058 -4.348 1.00 53.97 217 LEU A N 1
ATOM 1765 C CA . LEU A 1 217 ? 4.272 0.420 -5.666 1.00 53.97 217 LEU A CA 1
ATOM 1766 C C . LEU A 1 217 ? 4.319 -1.098 -5.437 1.00 53.97 217 LEU A C 1
ATOM 1768 O O . LEU A 1 217 ? 5.391 -1.62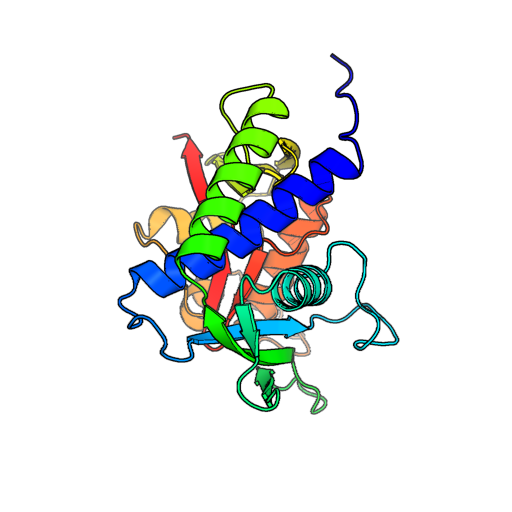3 -5.113 1.00 53.97 217 LEU A O 1
ATOM 1772 N N . PHE A 1 218 ? 3.180 -1.794 -5.551 1.00 48.47 218 PHE A N 1
ATOM 1773 C CA . PHE A 1 218 ? 3.049 -3.204 -5.156 1.00 48.47 218 PHE A CA 1
ATOM 1774 C C . PHE A 1 218 ? 2.369 -4.072 -6.216 1.00 48.47 218 PHE A C 1
ATOM 1776 O O . PHE A 1 218 ? 1.722 -3.624 -7.147 1.00 48.47 218 PHE A O 1
ATOM 1783 N N . VAL A 1 219 ? 2.549 -5.376 -6.116 1.00 45.34 219 VAL A N 1
ATOM 1784 C CA . VAL A 1 219 ? 2.156 -6.321 -7.158 1.00 45.34 219 VAL A CA 1
ATOM 1785 C C . VAL A 1 219 ? 1.087 -7.260 -6.588 1.00 45.34 219 VAL A C 1
ATOM 1787 O O . VAL A 1 219 ? 1.220 -7.682 -5.444 1.00 45.34 219 VAL A O 1
ATOM 1790 N N . VAL A 1 220 ? 0.028 -7.568 -7.346 1.00 39.25 220 VAL A N 1
ATOM 1791 C CA . VAL A 1 220 ? -1.120 -8.400 -6.921 1.00 39.25 220 VAL A CA 1
ATOM 1792 C C . VAL A 1 220 ? -1.280 -9.663 -7.779 1.00 39.25 220 VAL A C 1
ATOM 1794 O O . VAL A 1 220 ? -0.731 -9.784 -8.865 1.00 39.25 220 VAL A O 1
ATOM 1797 N N . ASP A 1 221 ? -2.065 -10.623 -7.297 1.00 36.62 221 ASP A N 1
ATOM 1798 C CA . ASP A 1 221 ? -2.105 -12.025 -7.756 1.00 36.62 221 ASP A CA 1
ATOM 1799 C C . ASP A 1 221 ? -2.418 -12.250 -9.256 1.00 36.62 221 ASP A C 1
ATOM 1801 O O . ASP A 1 221 ? -1.997 -13.228 -9.865 1.00 36.62 221 ASP A O 1
ATOM 1805 N N . LYS A 1 222 ? -3.115 -11.314 -9.912 1.00 36.75 222 LYS A N 1
ATOM 1806 C CA . LYS A 1 222 ? -3.343 -11.340 -11.373 1.00 36.75 222 LYS A CA 1
ATOM 1807 C C . LYS A 1 222 ? -2.844 -10.079 -12.071 1.00 36.75 222 LYS A C 1
ATOM 1809 O O . LYS A 1 222 ? -3.268 -9.817 -13.197 1.00 36.75 222 LYS A O 1
ATOM 1814 N N . GLY A 1 223 ? -1.988 -9.284 -11.422 1.00 44.47 223 GLY A N 1
ATOM 1815 C CA . GLY A 1 223 ? -1.681 -7.941 -11.884 1.00 44.47 223 GLY A CA 1
ATOM 1816 C C . GLY A 1 223 ? -0.711 -7.087 -11.063 1.00 44.47 223 GLY A C 1
ATOM 1817 O O . GLY A 1 223 ? -0.033 -7.536 -10.156 1.00 44.47 223 GLY A O 1
ATOM 1818 N N . PHE A 1 224 ? -0.653 -5.800 -11.365 1.00 49.88 224 PHE A N 1
ATOM 1819 C CA . PHE A 1 224 ? 0.103 -4.798 -10.622 1.00 49.88 224 PHE A CA 1
ATOM 1820 C C . PHE A 1 224 ? -0.865 -3.769 -10.030 1.00 49.88 224 PHE A C 1
ATOM 1822 O O . PHE A 1 224 ? -1.807 -3.349 -10.707 1.00 49.88 224 PHE A O 1
ATOM 1829 N N . GLY A 1 225 ? -0.659 -3.410 -8.763 1.00 49.25 225 GLY A N 1
ATOM 1830 C CA . GLY A 1 225 ? -1.447 -2.423 -8.036 1.00 49.25 225 GLY A CA 1
ATOM 1831 C C . GLY A 1 225 ? -0.546 -1.293 -7.556 1.00 49.25 225 GLY A C 1
ATOM 1832 O O . GLY A 1 225 ? 0.335 -1.475 -6.729 1.00 49.25 225 GLY A O 1
ATOM 1833 N N . ILE A 1 226 ? -0.761 -0.085 -8.046 1.00 54.72 226 ILE A N 1
ATOM 1834 C CA . ILE A 1 226 ? -0.115 1.080 -7.454 1.00 54.72 226 ILE A CA 1
ATOM 1835 C C . ILE A 1 226 ? -0.971 1.510 -6.246 1.00 54.72 226 ILE A C 1
ATOM 1837 O O . ILE A 1 226 ? -2.18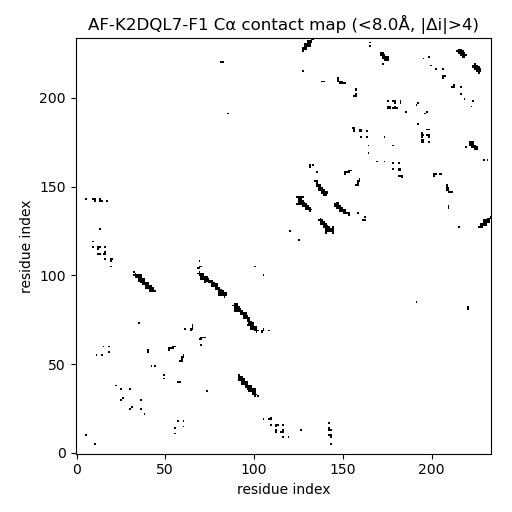0 1.681 -6.373 1.00 54.72 226 ILE A O 1
ATOM 1841 N N . LYS A 1 227 ? -0.370 1.599 -5.050 1.00 49.72 227 LYS A N 1
ATOM 1842 C CA . LYS A 1 227 ? -1.011 2.068 -3.797 1.00 49.72 227 LYS A CA 1
ATOM 1843 C C . LYS A 1 227 ? -1.019 3.596 -3.733 1.00 49.72 227 LYS A C 1
ATOM 1845 O O . LYS A 1 227 ? -1.555 4.127 -2.769 1.00 49.72 227 LYS A O 1
ATOM 1850 N N . CY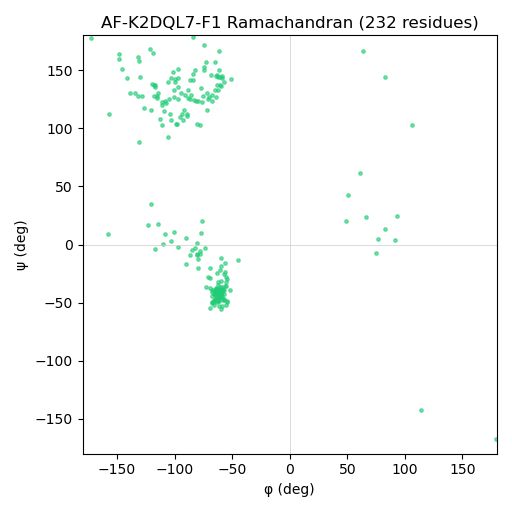S A 1 228 ? -0.428 4.259 -4.728 1.00 49.56 228 CYS A N 1
ATOM 1851 C CA . CYS A 1 228 ? -0.366 5.701 -4.877 1.00 49.56 228 CYS A CA 1
ATOM 1852 C C . CYS A 1 228 ? -1.388 6.225 -5.904 1.00 49.56 228 CYS A C 1
ATOM 1854 O O . CYS A 1 228 ? -1.728 5.539 -6.868 1.00 49.56 228 CYS A O 1
ATOM 1856 N N . ASP A 1 229 ? -1.898 7.435 -5.701 1.00 48.38 229 ASP A N 1
ATOM 1857 C CA . ASP A 1 229 ? -2.741 8.096 -6.695 1.00 48.38 229 ASP A CA 1
ATOM 1858 C C . ASP A 1 229 ? -1.844 8.499 -7.883 1.00 48.38 229 ASP A C 1
ATOM 1860 O O . ASP A 1 229 ? -0.801 9.133 -7.702 1.00 48.38 229 ASP A O 1
ATOM 1864 N N . ILE A 1 230 ? -2.181 8.078 -9.107 1.00 56.19 230 ILE A N 1
ATOM 1865 C CA . ILE A 1 230 ? -1.409 8.448 -10.304 1.00 56.19 230 ILE A CA 1
ATOM 1866 C C . ILE A 1 230 ? -2.081 9.658 -10.939 1.00 56.19 230 ILE A C 1
ATOM 1868 O O . ILE A 1 230 ? -3.162 9.539 -11.512 1.00 56.19 230 ILE A O 1
ATOM 1872 N N . HIS A 1 231 ? -1.432 10.816 -10.867 1.00 51.84 231 HIS A N 1
ATOM 1873 C CA . HIS A 1 231 ? -1.934 12.042 -11.481 1.00 51.84 231 HIS A CA 1
ATOM 1874 C C . HIS A 1 231 ? -1.142 12.391 -12.740 1.00 51.84 231 HIS A C 1
ATOM 1876 O O . HIS A 1 231 ? 0.083 12.271 -12.799 1.00 51.84 231 HIS A O 1
ATOM 1882 N N . ILE A 1 232 ? -1.856 12.846 -13.766 1.00 49.75 232 ILE A N 1
ATOM 1883 C CA . ILE A 1 232 ? -1.267 13.260 -15.038 1.00 49.75 232 ILE A CA 1
ATOM 1884 C C . ILE A 1 232 ? -1.291 14.779 -15.093 1.00 49.75 232 ILE A C 1
ATOM 1886 O O . ILE A 1 232 ? -2.359 15.383 -15.004 1.00 49.75 232 ILE A O 1
ATOM 1890 N N . ILE A 1 233 ? -0.130 15.384 -15.326 1.00 47.72 233 ILE A N 1
ATOM 1891 C CA . ILE A 1 233 ? -0.051 16.777 -15.767 1.00 47.72 233 ILE A CA 1
ATOM 1892 C C . ILE A 1 233 ? 0.252 16.731 -17.266 1.00 47.72 233 ILE A C 1
ATOM 1894 O O . ILE A 1 233 ? 1.340 16.308 -17.668 1.00 47.72 233 ILE A O 1
ATOM 1898 N N . ARG A 1 234 ? -0.766 17.062 -18.071 1.00 42.50 234 ARG A N 1
ATOM 1899 C CA . ARG A 1 234 ? -0.682 17.128 -19.538 1.00 42.50 234 ARG A CA 1
ATOM 1900 C C . ARG A 1 234 ? 0.101 18.349 -19.994 1.00 42.50 234 ARG A C 1
ATOM 1902 O O . ARG A 1 234 ? -0.069 19.414 -19.365 1.00 42.50 234 ARG A O 1
#

Nearest PDB structures (foldseek):
  9brc-assembly1_a  TM=2.963E-01  e=9.554E-02  Rattus norvegicus
  3bf4-assembly1_B  TM=3.640E-01  e=3.963E-01  Cupriavidus pinatubonensis JMP134
  7a46-assembly1_A  TM=2.674E-01  e=5.023E-01  Escherichia coli
  6mmq-assembly2_C  TM=3.308E-01  e=1.376E+00  Cyanobium sp. PCC 7001

Secondary structure (DSSP, 8-state):
-PPPPPPHHHHHHHHHHHHHHHHHHHHHTTPPTTSPEEEEEEE-S--S-TTS--TTSHHHHHHHHHHTTSEEE-S--EEEEEEE-TTS-EEEEEEEEEEEE-HHHHHHHHHHHHHHHHHT--SS--SSEEEE-TTSEEEEE-TT--EEEEE--TTSHHHHHHHHHHHT---SPEEHHHHHHHSPPPPTT-S---HHHHHHHHHHHHHHHHT--SSSEEEETTEEEESSEEEE--

Radius of gyration: 18.74 Å; Cα contacts (8 Å, |Δi|>4): 344; chains: 1; bounding box: 40×49×48 Å

Solvent-accessible surface area (backbone atoms only — not comparable to full-atom values): 13465 Å² total; per-residue (Å²): 132,87,82,75,80,75,49,74,68,55,44,51,34,31,54,53,39,49,55,45,51,55,54,48,54,51,46,73,73,69,57,57,86,76,45,68,42,85,44,81,44,78,51,74,93,82,58,100,54,87,84,66,70,48,89,81,32,69,67,39,51,51,50,50,33,39,78,71,55,26,31,40,78,77,53,80,71,43,76,45,71,37,68,64,44,101,85,74,44,62,72,33,40,28,38,34,40,33,33,26,56,35,62,70,52,37,55,51,50,46,50,51,33,50,53,50,45,54,74,67,54,81,67,98,74,71,44,30,32,39,36,47,34,92,87,24,41,36,38,35,22,37,55,72,52,49,79,28,59,34,76,41,54,77,89,39,44,51,32,37,42,52,54,47,56,64,70,61,84,59,88,72,75,42,41,28,69,61,50,33,67,60,32,73,80,70,61,99,81,52,96,72,71,48,34,56,58,56,46,55,53,31,51,51,51,46,30,61,56,36,75,50,87,72,79,47,73,40,76,48,95,69,23,41,34,64,72,34,53,78,45,76,60,131

Mean predicted aligned error: 14.12 Å